Protein AF-A0AAW4F8R5-F1 (afdb_monomer_lite)

Secondary structure (DSSP, 8-state):
----SHHHHHHHHHHHHHHHTTEEEPPHHHHHHHHHHHHHHHHTT-SSPPPHHHHSEEEGGGTT------S-SS-HHHHHHHHHHHHHHHHH--HHHHHHHS-GGGSPPP-HHHHHHHHHHHHHHTGGG--SHHHHHHHHHHHHHHTTHHHHHHHHHHHHHTT---HHHHHS---HHHHHHHHHHHSHHHHHHHHHHHHHHHSTT----HHHHHHHHHHHHHHHH-SEEE--HHHHHHHT-GGG-HHHH---EEESSHHHHHHHHHHS--

pLDDT: mean 89.75, std 8.63, range [48.19, 97.75]

Foldseek 3Di:
DPDPDPVVVLVVLVVCVVPVVQKDFADLVVLLLLLLLQLLLVLLPPPPDDDSLVVGMDGNLQNVHDDADDPDPDDPVVRVVRRVVVVVCSNNDGPSRVVVVDPCVPDDDDQLQVVLVVLLVVLVVCLVVDDDLVSQLVCQLVVVVVVCVVSSVVSNVVCVVVVRHDVPSVPPPDDPVVVVVSSLLSSQLSLQLSLLRSLQSRVNVHGDGSVSNVLSNLCSRPLSHHQEAEDAPVVLVSSPDVVSCSVVSGNYDYDHDPVVVVVSVVVPPD

Radius of gyration: 21.22 Å; chains: 1; bounding box: 57×45×57 Å

Sequence (270 aa):
MKQNDIETRMATAKIIDHLSFGVTLIASHERVKQELCNATYSILGAKDSIPIDQLVWTKLSYIFGDYHPYDTSFDAAEELIIQKSFFDHMWDISLVEMMNHINYESWEQFDWQKTAEMLNLANKEHTNELRSYQHAYRIEFDGVLSLFNEQLIQIFKEAYKAGYNNDEINNKKKSKNEKLKQFAQLVRTLHIGASCHAAVRWDQKRQLNGNDLLDFHHAEAALGYCDLFLTEKPLKVQVSQEHLGLRELFSCSVESSASEGLKILNMCKI

Organism: Escherichia coli (NCBI:txid562)

Structure (mmCIF, N/CA/C/O backbone):
data_AF-A0AAW4F8R5-F1
#
_entry.id   AF-A0AAW4F8R5-F1
#
loop_
_atom_site.group_PDB
_atom_site.id
_atom_site.type_symbol
_atom_site.label_atom_id
_atom_site.label_alt_id
_atom_site.label_comp_id
_atom_site.label_asym_id
_atom_site.label_entity_id
_atom_site.label_seq_id
_atom_site.pdbx_PDB_ins_code
_atom_site.Cartn_x
_atom_site.Cartn_y
_atom_site.Cartn_z
_atom_site.occupancy
_atom_site.B_iso_or_equiv
_atom_site.auth_seq_id
_atom_site.auth_comp_id
_atom_site.auth_asym_id
_atom_site.auth_atom_id
_atom_site.pdbx_PDB_model_num
ATOM 1 N N . MET A 1 1 ? 11.262 -4.875 4.443 1.00 67.06 1 MET A N 1
ATOM 2 C CA . MET A 1 1 ? 11.748 -6.048 5.210 1.00 67.06 1 MET A CA 1
ATOM 3 C C . MET A 1 1 ? 12.465 -5.536 6.447 1.00 67.06 1 MET A C 1
ATOM 5 O O . MET A 1 1 ? 13.352 -4.718 6.278 1.00 67.06 1 MET A O 1
ATOM 9 N N . LYS A 1 2 ? 12.050 -5.932 7.658 1.00 73.31 2 LYS A N 1
ATOM 10 C CA . LYS A 1 2 ? 12.591 -5.410 8.935 1.00 73.31 2 LYS A CA 1
ATOM 11 C C . LYS A 1 2 ? 13.644 -6.339 9.569 1.00 73.31 2 LYS A C 1
ATOM 13 O O . LYS A 1 2 ? 14.184 -6.038 10.625 1.00 73.31 2 LYS A O 1
ATOM 18 N N . GLN A 1 3 ? 13.916 -7.494 8.959 1.00 79.56 3 GLN A N 1
ATOM 19 C CA . GLN A 1 3 ? 14.891 -8.457 9.472 1.00 79.56 3 GLN A CA 1
ATOM 20 C C . GLN A 1 3 ? 16.291 -7.836 9.525 1.00 79.56 3 GLN A C 1
ATOM 22 O O . GLN A 1 3 ? 16.749 -7.273 8.528 1.00 79.56 3 GLN A O 1
ATOM 27 N N . ASN A 1 4 ? 16.972 -7.970 10.665 1.00 75.88 4 ASN A N 1
ATOM 28 C CA . ASN A 1 4 ? 18.306 -7.406 10.883 1.00 75.88 4 ASN A CA 1
ATOM 29 C C . ASN A 1 4 ? 19.429 -8.330 10.396 1.00 75.88 4 ASN A C 1
ATOM 31 O O . 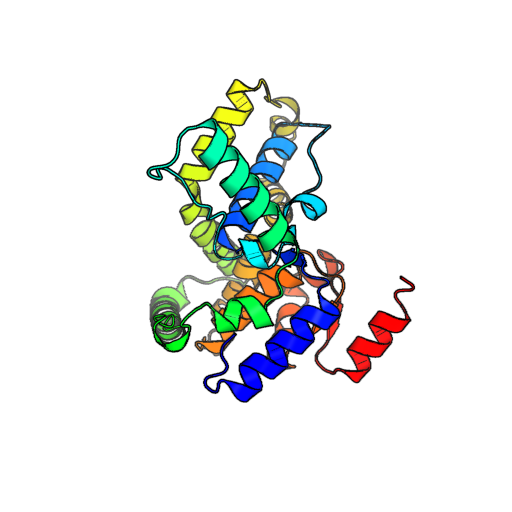ASN A 1 4 ? 20.482 -7.833 10.011 1.00 75.88 4 ASN A O 1
ATOM 35 N N . ASP A 1 5 ? 19.211 -9.646 10.380 1.00 86.06 5 ASP A N 1
ATOM 36 C CA . ASP A 1 5 ? 20.199 -10.614 9.912 1.00 86.06 5 ASP A CA 1
ATOM 37 C C . ASP A 1 5 ? 19.997 -10.971 8.432 1.00 86.06 5 ASP A C 1
ATOM 39 O O . ASP A 1 5 ? 18.877 -11.005 7.913 1.00 86.06 5 ASP A O 1
ATOM 43 N N . ILE A 1 6 ? 21.108 -11.230 7.742 1.00 85.56 6 ILE A N 1
ATOM 44 C CA . ILE A 1 6 ? 21.113 -11.528 6.309 1.00 85.56 6 ILE A CA 1
ATOM 45 C C . ILE A 1 6 ? 20.456 -12.877 5.996 1.00 85.56 6 ILE A C 1
ATOM 47 O O . ILE A 1 6 ? 19.787 -13.001 4.973 1.00 85.56 6 ILE A O 1
ATOM 51 N N . GLU A 1 7 ? 20.588 -13.880 6.869 1.00 89.75 7 GLU A N 1
ATOM 52 C CA . GLU A 1 7 ? 20.109 -15.240 6.604 1.00 89.75 7 GLU A CA 1
ATOM 53 C C . GLU A 1 7 ? 18.581 -15.292 6.512 1.00 89.75 7 GLU A C 1
ATOM 55 O O . GLU A 1 7 ? 18.030 -15.772 5.515 1.00 89.75 7 GLU A O 1
ATOM 60 N N . THR A 1 8 ? 17.875 -14.745 7.504 1.00 90.75 8 THR A N 1
ATOM 61 C CA . THR A 1 8 ? 16.407 -14.705 7.516 1.00 90.75 8 THR A CA 1
ATOM 62 C C . THR A 1 8 ? 15.858 -13.770 6.443 1.00 90.75 8 THR A C 1
ATOM 64 O O . THR A 1 8 ? 14.807 -14.050 5.850 1.00 90.75 8 THR A O 1
ATOM 67 N N . ARG A 1 9 ? 16.579 -12.685 6.130 1.00 88.56 9 ARG A N 1
ATOM 68 C CA . ARG A 1 9 ? 16.225 -11.776 5.037 1.00 88.56 9 ARG A CA 1
ATOM 69 C C . ARG A 1 9 ? 16.311 -12.496 3.691 1.00 88.56 9 ARG A C 1
ATOM 71 O O . ARG A 1 9 ? 15.333 -12.498 2.951 1.00 88.56 9 ARG A O 1
ATOM 78 N N . MET A 1 10 ? 17.408 -13.198 3.410 1.00 90.38 10 MET A N 1
ATOM 79 C CA . MET A 1 10 ? 17.565 -13.982 2.179 1.00 90.38 10 MET A CA 1
ATOM 80 C C . MET A 1 10 ? 16.561 -15.135 2.089 1.00 90.38 10 MET A C 1
ATOM 82 O O . MET A 1 10 ? 16.034 -15.409 1.012 1.00 90.38 10 MET A O 1
ATOM 86 N N . ALA A 1 11 ? 16.243 -15.799 3.204 1.00 93.06 11 ALA A N 1
ATOM 87 C CA . ALA A 1 11 ? 15.192 -16.815 3.232 1.00 93.06 11 ALA A CA 1
ATOM 88 C C . ALA A 1 11 ? 13.819 -16.226 2.865 1.00 93.06 11 ALA A C 1
ATOM 90 O O . ALA A 1 11 ? 13.077 -16.819 2.085 1.00 93.06 11 ALA A O 1
ATOM 91 N N . THR A 1 12 ? 13.506 -15.032 3.370 1.00 91.88 12 THR A N 1
ATOM 92 C CA . THR A 1 12 ? 12.259 -14.329 3.041 1.00 91.88 12 THR A CA 1
ATOM 93 C C . THR A 1 12 ? 12.236 -13.886 1.577 1.00 91.88 12 THR A C 1
ATOM 95 O O . THR A 1 12 ? 11.220 -14.063 0.912 1.00 91.88 12 THR A O 1
ATOM 98 N N . ALA A 1 13 ? 13.353 -13.380 1.045 1.00 92.00 13 ALA A N 1
ATOM 99 C CA . ALA A 1 13 ? 13.470 -13.004 -0.363 1.00 92.00 13 ALA A CA 1
ATOM 100 C C . ALA A 1 13 ? 13.200 -14.188 -1.302 1.00 92.00 13 ALA A C 1
ATOM 102 O O . ALA A 1 13 ? 12.422 -14.053 -2.238 1.00 92.00 13 ALA A O 1
ATOM 103 N N . LYS A 1 14 ? 13.729 -15.380 -0.987 1.00 94.31 14 LYS A N 1
ATOM 104 C CA . LYS A 1 14 ? 13.446 -16.614 -1.744 1.00 94.31 14 LYS A CA 1
ATOM 105 C C . LYS A 1 14 ? 11.961 -16.980 -1.752 1.00 94.31 14 LYS A C 1
ATOM 107 O O . LYS A 1 14 ? 11.452 -17.444 -2.768 1.00 94.31 14 LYS A O 1
ATOM 112 N N . ILE A 1 15 ? 11.270 -16.795 -0.626 1.00 93.44 15 ILE A N 1
ATOM 113 C CA . ILE A 1 15 ? 9.822 -17.031 -0.541 1.00 93.44 15 ILE A CA 1
ATOM 114 C C . ILE 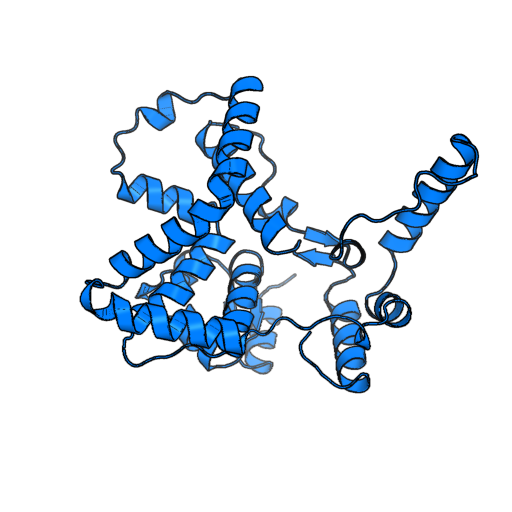A 1 15 ? 9.073 -16.016 -1.410 1.00 93.44 15 ILE A C 1
ATOM 116 O O . ILE A 1 15 ? 8.166 -16.404 -2.142 1.00 93.44 15 ILE A O 1
ATOM 120 N N . ILE A 1 16 ? 9.467 -14.739 -1.362 1.00 93.12 16 ILE A N 1
ATOM 121 C CA . ILE A 1 16 ? 8.882 -13.689 -2.204 1.00 93.12 16 ILE A CA 1
ATOM 122 C C . ILE A 1 16 ? 9.088 -14.027 -3.680 1.00 93.12 16 ILE A C 1
ATOM 124 O O . ILE A 1 16 ? 8.110 -14.047 -4.416 1.00 93.12 16 ILE A O 1
ATOM 128 N N . ASP A 1 17 ? 10.303 -14.358 -4.114 1.00 93.88 17 ASP A N 1
ATOM 129 C CA . ASP A 1 17 ? 10.577 -14.734 -5.507 1.00 93.88 17 ASP A CA 1
ATOM 130 C C . ASP A 1 17 ? 9.720 -15.927 -5.953 1.00 93.88 17 ASP A C 1
ATOM 132 O O . ASP A 1 17 ? 9.135 -15.907 -7.035 1.00 93.88 17 ASP A O 1
ATOM 136 N N . HIS A 1 18 ? 9.579 -16.939 -5.091 1.00 93.56 18 HIS A N 1
ATOM 137 C CA . HIS A 1 18 ? 8.785 -18.128 -5.391 1.00 93.56 18 HIS A CA 1
ATOM 138 C C . HIS A 1 18 ? 7.280 -17.846 -5.523 1.00 93.56 18 HIS A C 1
ATOM 140 O O . HIS A 1 18 ? 6.627 -18.439 -6.377 1.00 93.56 18 HIS A O 1
ATOM 146 N N . LEU A 1 19 ? 6.723 -16.977 -4.673 1.00 91.00 19 LEU A N 1
ATOM 147 C CA . LEU A 1 19 ? 5.276 -16.740 -4.603 1.00 91.00 19 LEU A CA 1
ATOM 148 C C . LEU A 1 19 ? 4.800 -15.555 -5.452 1.00 91.00 19 LEU A C 1
ATOM 150 O O . LEU A 1 19 ? 3.641 -15.524 -5.854 1.00 91.00 19 LEU A O 1
ATOM 154 N N . SER A 1 20 ? 5.664 -14.570 -5.698 1.00 92.50 20 SER A N 1
ATOM 155 C CA . SER A 1 20 ? 5.305 -13.324 -6.389 1.00 92.50 20 SER A CA 1
ATOM 156 C C . SER A 1 20 ? 5.402 -13.410 -7.909 1.00 92.50 20 SER A C 1
ATOM 158 O O . SER A 1 20 ? 4.879 -12.539 -8.602 1.00 92.50 20 SER A O 1
ATOM 160 N N . PHE A 1 21 ? 6.118 -14.411 -8.436 1.00 91.38 21 PHE A N 1
ATOM 161 C CA . PHE A 1 21 ? 6.468 -14.507 -9.858 1.00 91.38 21 PHE A CA 1
ATOM 162 C C . PHE A 1 21 ? 7.123 -13.217 -10.403 1.00 91.38 21 PHE A C 1
ATOM 164 O O . PHE A 1 21 ? 6.955 -12.844 -11.566 1.00 91.38 21 PHE A O 1
ATOM 171 N N . GLY A 1 22 ? 7.870 -12.510 -9.545 1.00 93.00 22 GLY A N 1
ATOM 172 C CA . GLY A 1 22 ? 8.583 -11.279 -9.887 1.00 93.00 22 GLY A CA 1
ATOM 173 C C . GLY A 1 22 ? 7.683 -10.051 -10.069 1.00 93.00 22 GLY A C 1
ATOM 174 O O . GLY A 1 22 ? 8.099 -9.105 -10.742 1.00 93.00 22 GLY A O 1
ATOM 175 N N . VAL A 1 23 ? 6.466 -10.062 -9.516 1.00 94.12 23 VAL A N 1
ATOM 176 C CA . VAL A 1 23 ? 5.501 -8.951 -9.562 1.00 94.12 23 VAL A CA 1
ATOM 177 C C . VAL A 1 23 ? 5.158 -8.489 -8.148 1.00 94.12 23 VAL A C 1
ATOM 179 O O . VAL A 1 23 ? 5.035 -9.283 -7.223 1.00 94.12 23 VAL A O 1
ATOM 182 N N . THR A 1 24 ? 4.993 -7.187 -7.960 1.00 94.75 24 THR A N 1
ATOM 183 C CA . THR A 1 24 ? 4.647 -6.591 -6.666 1.00 94.75 24 THR A CA 1
ATOM 184 C C . THR A 1 24 ? 3.857 -5.304 -6.859 1.00 94.75 24 THR A C 1
ATOM 186 O O . THR A 1 24 ? 3.772 -4.774 -7.965 1.00 94.75 24 THR A O 1
ATOM 189 N N . LEU A 1 25 ? 3.272 -4.789 -5.780 1.00 95.12 25 LEU A N 1
ATOM 190 C CA . LEU A 1 25 ? 2.632 -3.481 -5.795 1.00 95.12 25 LEU A CA 1
ATOM 191 C C . LEU A 1 25 ? 3.677 -2.363 -5.914 1.00 95.12 25 LEU A C 1
ATOM 193 O O . LEU A 1 25 ? 4.756 -2.443 -5.320 1.00 95.12 25 LEU A O 1
ATOM 197 N N . ILE A 1 26 ? 3.325 -1.293 -6.626 1.00 94.81 26 ILE A N 1
ATOM 198 C CA . ILE A 1 26 ? 4.089 -0.044 -6.644 1.00 94.81 26 ILE A CA 1
ATOM 199 C C . ILE A 1 26 ? 4.173 0.566 -5.238 1.00 94.81 26 ILE A C 1
ATOM 201 O O . ILE A 1 26 ? 3.308 0.348 -4.376 1.00 94.81 26 ILE A O 1
ATOM 205 N N . ALA A 1 27 ? 5.230 1.350 -5.011 1.00 91.81 27 ALA A N 1
ATOM 206 C CA . ALA A 1 27 ? 5.477 2.021 -3.741 1.00 91.81 27 ALA A CA 1
ATOM 207 C C . ALA A 1 27 ? 4.282 2.891 -3.312 1.00 91.81 27 ALA A C 1
ATOM 209 O O . ALA A 1 27 ? 3.590 3.468 -4.151 1.00 91.81 27 ALA A O 1
ATOM 210 N N . SER A 1 28 ? 4.058 3.012 -1.996 1.00 92.38 28 SER A N 1
ATOM 211 C CA . SER A 1 28 ? 2.850 3.641 -1.426 1.00 92.38 28 SER A CA 1
ATOM 212 C C . SER A 1 28 ? 2.545 5.024 -2.018 1.00 92.38 28 SER A C 1
ATOM 214 O O . SER A 1 28 ? 1.428 5.281 -2.458 1.00 92.38 28 SER A O 1
ATOM 216 N N . HIS A 1 29 ? 3.555 5.888 -2.131 1.00 92.38 29 HIS A N 1
ATOM 217 C CA . HIS A 1 29 ? 3.391 7.229 -2.692 1.00 92.38 29 HIS A CA 1
ATOM 218 C C . HIS A 1 29 ? 2.931 7.227 -4.161 1.00 92.38 29 HIS A C 1
ATOM 220 O O . HIS A 1 29 ? 2.022 7.975 -4.524 1.00 92.38 29 HIS A O 1
ATOM 226 N N . GLU A 1 30 ? 3.510 6.365 -5.002 1.00 93.56 30 GLU A N 1
ATOM 227 C CA . GLU A 1 30 ? 3.097 6.236 -6.405 1.00 93.56 3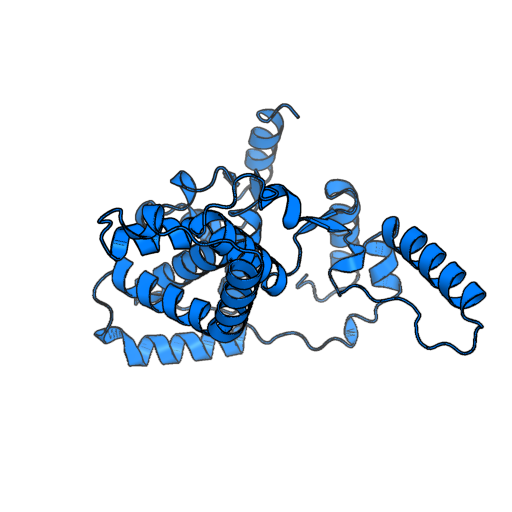0 GLU A CA 1
ATOM 228 C C . GLU A 1 30 ? 1.716 5.590 -6.525 1.00 93.56 30 GLU A C 1
ATOM 230 O O . GLU A 1 30 ? 0.906 6.014 -7.346 1.00 93.56 30 GLU A O 1
ATOM 235 N N . ARG A 1 31 ? 1.389 4.643 -5.638 1.00 95.69 31 ARG A N 1
ATOM 236 C CA . ARG A 1 31 ? 0.048 4.056 -5.552 1.00 95.69 31 ARG A CA 1
ATOM 237 C C . ARG A 1 31 ? -1.016 5.107 -5.271 1.00 95.69 31 ARG A C 1
ATOM 239 O O . ARG A 1 31 ? -1.997 5.178 -6.006 1.00 95.69 31 ARG A O 1
ATOM 246 N N . VAL A 1 32 ? -0.791 5.973 -4.282 1.00 96.94 32 VAL A N 1
ATOM 247 C CA . VAL A 1 32 ? -1.708 7.080 -3.974 1.00 96.94 32 VAL A CA 1
ATOM 248 C C . VAL A 1 32 ? -1.851 8.021 -5.169 1.00 96.94 32 VAL A C 1
ATOM 250 O O . VAL A 1 32 ? -2.967 8.401 -5.510 1.00 96.94 32 VAL A O 1
ATOM 253 N N . LYS A 1 33 ? -0.762 8.377 -5.859 1.00 95.56 33 LYS A N 1
ATOM 254 C CA . LYS A 1 33 ? -0.855 9.213 -7.068 1.00 95.56 33 LYS A CA 1
ATOM 255 C C . LYS A 1 33 ? -1.707 8.565 -8.158 1.00 95.56 33 LYS A C 1
ATOM 257 O O . LYS A 1 33 ? -2.546 9.250 -8.743 1.00 95.56 33 LYS A O 1
ATOM 262 N N . GLN A 1 34 ? -1.523 7.268 -8.410 1.00 95.56 34 GLN A N 1
ATOM 263 C CA . GLN A 1 34 ? -2.322 6.542 -9.399 1.00 95.56 34 GLN A CA 1
ATOM 264 C C . GLN A 1 34 ? -3.796 6.474 -8.997 1.00 95.56 34 GLN A C 1
ATOM 266 O O . GLN A 1 34 ? -4.674 6.721 -9.824 1.00 95.56 34 GLN A O 1
ATOM 271 N N . GLU A 1 35 ? -4.081 6.221 -7.720 1.00 97.19 35 GLU A N 1
ATOM 272 C CA . GLU A 1 35 ? -5.436 6.265 -7.172 1.00 97.19 35 GLU A CA 1
ATOM 273 C C . GLU A 1 35 ? -6.085 7.646 -7.357 1.00 97.19 35 GLU A C 1
ATOM 275 O O . GLU A 1 35 ? -7.210 7.734 -7.845 1.00 97.19 35 GLU A O 1
ATOM 280 N N . LEU A 1 36 ? -5.378 8.732 -7.020 1.00 96.56 36 LEU A N 1
ATOM 281 C CA . LEU A 1 36 ? -5.870 10.107 -7.167 1.00 96.56 36 LEU A CA 1
ATOM 282 C C . LEU A 1 36 ? -6.119 10.469 -8.634 1.00 96.56 36 LEU A C 1
ATOM 284 O O . LEU A 1 36 ? -7.127 11.111 -8.946 1.00 96.56 36 LEU A O 1
ATOM 288 N N . CYS A 1 37 ? -5.229 10.045 -9.532 1.00 95.12 37 CYS A N 1
ATOM 289 C CA . CYS A 1 37 ? -5.389 10.218 -10.970 1.00 95.12 37 CYS A CA 1
ATOM 290 C C . CYS A 1 37 ? -6.660 9.507 -11.446 1.00 95.12 37 CYS A C 1
ATOM 292 O O . CYS A 1 37 ? -7.588 10.152 -11.941 1.00 95.12 37 CYS A O 1
ATOM 294 N N . ASN A 1 38 ? -6.764 8.201 -11.189 1.00 94.56 38 ASN A N 1
ATOM 295 C CA . ASN A 1 38 ? -7.910 7.398 -11.595 1.00 94.56 38 ASN A CA 1
ATOM 296 C C . ASN A 1 38 ? -9.230 7.922 -10.996 1.00 94.56 38 ASN A C 1
ATOM 298 O O . ASN A 1 38 ? -10.233 8.041 -11.701 1.00 94.56 38 ASN A O 1
ATOM 302 N N . ALA A 1 39 ? -9.226 8.316 -9.718 1.00 93.19 39 ALA A N 1
ATOM 303 C CA . ALA A 1 39 ? -10.378 8.919 -9.054 1.00 93.19 39 ALA A CA 1
ATOM 304 C C . ALA A 1 39 ? -10.813 10.225 -9.731 1.00 93.19 39 ALA A C 1
ATOM 306 O O . ALA A 1 39 ? -12.003 10.432 -9.975 1.00 93.19 39 ALA A O 1
ATOM 307 N N . THR A 1 40 ? -9.859 11.096 -10.066 1.00 91.88 40 THR A N 1
ATOM 308 C CA . THR A 1 40 ? -10.134 12.390 -10.701 1.00 91.88 40 THR A CA 1
ATOM 309 C C . THR A 1 40 ? -10.734 12.210 -12.090 1.00 91.88 40 THR A C 1
ATOM 311 O O . THR A 1 40 ? -11.793 12.771 -12.371 1.00 91.88 40 THR A O 1
ATOM 314 N N . TYR A 1 41 ? -10.122 11.381 -12.939 1.00 91.38 41 TYR A N 1
ATOM 315 C CA . TYR A 1 41 ? -10.653 11.097 -14.275 1.00 91.38 41 TYR A CA 1
ATOM 316 C C . TYR A 1 41 ? -12.032 10.429 -14.215 1.00 91.38 41 TYR A C 1
ATOM 318 O O . TYR A 1 41 ? -12.927 10.811 -14.970 1.00 91.38 41 TYR A O 1
ATOM 326 N N . SER A 1 42 ? -12.248 9.507 -13.271 1.00 88.69 42 SER A N 1
ATOM 327 C CA . SER A 1 42 ? -13.559 8.888 -13.045 1.00 88.69 42 SER A CA 1
ATOM 328 C C . SER A 1 42 ? -14.626 9.923 -12.659 1.00 88.69 42 SER A C 1
ATOM 330 O O . SER A 1 42 ? -15.717 9.945 -13.234 1.00 88.69 42 SER A O 1
ATOM 332 N N . ILE A 1 43 ? -14.305 10.847 -11.745 1.00 86.69 43 ILE A N 1
ATOM 333 C CA . ILE A 1 43 ? -15.207 11.935 -11.326 1.00 86.69 43 ILE A CA 1
ATOM 334 C C . ILE A 1 43 ? -15.499 12.905 -12.475 1.00 86.69 43 ILE A C 1
ATOM 336 O O . ILE A 1 43 ? -16.617 13.409 -12.583 1.00 86.69 43 ILE A O 1
ATOM 340 N N . LEU A 1 44 ? -14.521 13.148 -13.346 1.00 87.75 44 LEU A N 1
ATOM 341 C CA . LEU A 1 44 ? -14.671 13.986 -14.535 1.00 87.75 44 LEU A CA 1
ATOM 342 C C . LEU A 1 44 ? -15.286 13.236 -15.729 1.00 87.75 44 LEU A C 1
ATOM 344 O O . LEU A 1 44 ? -15.389 13.795 -16.818 1.00 87.75 44 LEU A O 1
ATOM 348 N N . GLY A 1 45 ? -15.764 12.004 -15.528 1.00 85.50 45 GLY A N 1
ATOM 349 C CA . GLY A 1 45 ? -16.565 11.271 -16.505 1.00 85.50 45 GLY A CA 1
ATOM 350 C C . GLY A 1 45 ? -15.779 10.549 -17.594 1.00 85.50 45 GLY A C 1
ATOM 351 O O . GLY A 1 45 ? -16.374 10.219 -18.622 1.00 85.50 45 GLY A O 1
ATOM 352 N N . ALA A 1 46 ? -14.484 10.292 -17.398 1.00 87.12 46 ALA A N 1
ATOM 353 C CA . ALA A 1 46 ? -13.734 9.412 -18.286 1.00 87.12 46 ALA A CA 1
ATOM 354 C C . ALA A 1 46 ? -14.362 8.007 -18.280 1.00 87.12 46 ALA A C 1
ATOM 356 O O . ALA A 1 46 ? -14.577 7.422 -17.218 1.00 87.12 46 ALA A O 1
ATOM 357 N N . LYS A 1 47 ? -14.700 7.485 -19.466 1.00 80.00 47 LYS A N 1
ATOM 358 C CA . LYS A 1 47 ? -15.381 6.184 -19.620 1.00 80.00 47 LYS A CA 1
ATOM 359 C C . LYS A 1 47 ? -14.421 5.024 -19.885 1.00 80.00 47 LYS A C 1
ATOM 361 O O . LYS A 1 47 ? -14.730 3.905 -19.497 1.00 80.00 47 LYS A O 1
ATOM 366 N N . ASP A 1 48 ? -13.263 5.316 -20.474 1.00 81.69 48 ASP A N 1
ATOM 367 C CA . ASP A 1 48 ? -12.281 4.321 -20.925 1.00 81.69 48 ASP A CA 1
ATOM 368 C C . ASP A 1 48 ? -10.997 4.341 -20.073 1.00 81.69 48 ASP A C 1
ATOM 370 O O . ASP A 1 48 ? -9.904 4.051 -20.556 1.00 81.69 48 ASP A O 1
ATOM 374 N N . SER A 1 49 ? -11.100 4.729 -18.797 1.00 83.69 49 SER A N 1
ATOM 375 C CA . SER A 1 49 ? -9.964 4.688 -17.870 1.00 83.69 49 SER A CA 1
ATOM 376 C C . SER A 1 49 ? -9.570 3.243 -17.565 1.00 83.69 49 SER A C 1
ATOM 378 O O . SER A 1 49 ? -10.427 2.426 -17.220 1.00 83.69 49 SER A O 1
ATOM 380 N N . ILE A 1 50 ? -8.270 2.948 -17.625 1.00 90.12 50 ILE A N 1
ATOM 381 C CA . ILE A 1 50 ? -7.729 1.656 -17.193 1.00 90.12 50 ILE A CA 1
ATOM 382 C C . ILE A 1 50 ? -8.064 1.460 -15.702 1.00 90.12 50 ILE A C 1
ATOM 384 O O . ILE A 1 50 ? -7.813 2.371 -14.910 1.00 90.12 50 ILE A O 1
ATOM 388 N N . PRO A 1 51 ? -8.627 0.308 -15.291 1.00 91.31 51 PRO A N 1
ATOM 389 C CA . PRO A 1 51 ? -8.941 0.054 -13.891 1.00 91.31 51 PRO A CA 1
ATOM 390 C C . PRO A 1 51 ? -7.705 0.170 -12.997 1.00 91.31 51 PRO A C 1
ATOM 392 O O . PRO A 1 51 ? -6.645 -0.361 -13.326 1.00 91.31 51 PRO A O 1
ATOM 395 N N . ILE A 1 52 ? -7.860 0.792 -11.824 1.00 94.12 52 ILE A N 1
ATOM 396 C CA . ILE A 1 52 ? -6.757 0.960 -10.866 1.00 94.12 52 ILE A CA 1
ATOM 397 C C . ILE A 1 52 ? -6.114 -0.378 -10.473 1.00 94.12 52 ILE A C 1
ATOM 399 O O . ILE A 1 52 ? -4.903 -0.442 -10.308 1.00 94.12 52 ILE A O 1
ATOM 403 N N . ASP A 1 53 ? -6.898 -1.457 -10.420 1.00 93.56 53 ASP A N 1
ATOM 404 C CA . ASP A 1 53 ? -6.428 -2.818 -10.131 1.00 93.56 53 ASP A CA 1
ATOM 405 C C . ASP A 1 53 ? -5.376 -3.335 -11.130 1.00 93.56 53 ASP A C 1
ATOM 407 O O . ASP A 1 53 ? -4.643 -4.264 -10.811 1.00 93.56 53 ASP A O 1
ATOM 411 N N . GLN A 1 54 ? -5.266 -2.730 -12.318 1.00 94.00 54 GLN A N 1
ATOM 412 C CA . GLN A 1 54 ? -4.258 -3.064 -13.332 1.00 94.00 54 GLN A CA 1
ATOM 413 C C . GLN A 1 54 ? -3.043 -2.121 -13.310 1.00 94.00 54 GLN A C 1
ATOM 415 O O . GLN A 1 54 ? -2.015 -2.446 -13.893 1.00 94.00 54 GLN A O 1
ATOM 420 N N . LEU A 1 55 ? -3.147 -0.961 -12.654 1.00 94.38 55 LEU A N 1
ATOM 421 C CA . LEU A 1 55 ? -2.138 0.109 -12.693 1.00 94.38 55 LEU A CA 1
ATOM 422 C C . LEU A 1 55 ? -1.208 0.130 -11.476 1.00 94.38 55 LEU A C 1
ATOM 424 O O . LEU A 1 55 ? -0.266 0.917 -11.431 1.00 94.38 55 LEU A O 1
ATOM 428 N N . VAL A 1 56 ? -1.485 -0.696 -10.469 1.00 95.06 56 VAL A N 1
ATOM 429 C CA . VAL A 1 56 ? -0.728 -0.715 -9.209 1.00 95.06 56 VAL A CA 1
ATOM 430 C C . VAL A 1 56 ? 0.341 -1.797 -9.150 1.00 95.06 56 VAL A C 1
ATOM 432 O O . VAL A 1 56 ? 1.035 -1.893 -8.144 1.00 95.06 56 VAL A O 1
ATOM 435 N N . TRP A 1 57 ? 0.483 -2.606 -10.196 1.00 95.12 57 TRP A N 1
ATOM 436 C CA . TRP A 1 57 ? 1.452 -3.695 -10.250 1.00 95.12 57 TRP A CA 1
ATOM 437 C C . TRP A 1 57 ? 2.683 -3.283 -11.048 1.00 95.12 57 TRP A C 1
ATOM 439 O O . TRP A 1 57 ? 2.582 -2.629 -12.082 1.00 95.12 57 TRP A O 1
ATOM 449 N N . THR A 1 58 ? 3.851 -3.694 -10.572 1.00 94.25 58 THR A N 1
ATOM 450 C CA . THR A 1 58 ? 5.135 -3.493 -11.240 1.00 94.25 58 THR A CA 1
ATOM 451 C C . THR A 1 58 ? 6.018 -4.724 -11.079 1.00 94.25 58 THR A C 1
ATOM 453 O O . THR A 1 58 ? 5.731 -5.621 -10.279 1.00 94.25 58 THR A O 1
ATOM 456 N N . LYS A 1 59 ? 7.110 -4.776 -11.839 1.00 93.56 59 LYS A N 1
ATOM 457 C CA . LYS A 1 59 ? 8.152 -5.775 -11.624 1.00 93.56 59 LYS A CA 1
ATOM 458 C C . LYS A 1 59 ? 8.903 -5.454 -10.346 1.00 93.56 59 LYS A C 1
ATOM 460 O O . LYS A 1 59 ? 9.161 -4.295 -10.028 1.00 93.56 59 LYS A O 1
ATOM 465 N N . LEU A 1 60 ? 9.259 -6.506 -9.619 1.00 90.44 60 LEU A N 1
ATOM 466 C CA . LEU A 1 60 ? 9.932 -6.383 -8.331 1.00 90.44 60 LEU A CA 1
ATOM 467 C C . LEU A 1 60 ? 11.212 -5.539 -8.420 1.00 90.44 60 LEU A C 1
ATOM 469 O O . LEU A 1 60 ? 11.517 -4.780 -7.505 1.00 90.44 60 LEU A O 1
ATOM 473 N N . SER A 1 61 ? 11.908 -5.605 -9.547 1.00 89.50 61 SER A N 1
ATOM 474 C CA . SER A 1 61 ? 13.109 -4.827 -9.831 1.00 89.50 61 SER A CA 1
ATOM 475 C C . SER A 1 61 ? 12.928 -3.314 -9.840 1.00 89.50 61 SER A C 1
ATOM 477 O O . SER A 1 61 ? 13.868 -2.591 -9.510 1.00 89.50 61 SER A O 1
ATOM 479 N N . TYR A 1 62 ? 11.718 -2.832 -10.116 1.00 89.81 62 TYR A N 1
ATOM 480 C CA . TYR A 1 62 ? 11.408 -1.407 -10.203 1.00 89.81 62 TYR A CA 1
ATOM 481 C C . TYR A 1 62 ? 10.810 -0.829 -8.917 1.00 89.81 62 TYR A C 1
ATOM 483 O O . TYR A 1 62 ? 10.449 0.345 -8.881 1.00 89.81 62 TYR A O 1
ATOM 491 N N . ILE A 1 63 ? 10.740 -1.591 -7.813 1.00 83.94 63 ILE A N 1
ATOM 492 C CA . ILE A 1 63 ? 10.244 -1.041 -6.531 1.00 83.94 63 ILE A CA 1
ATOM 493 C C . ILE A 1 63 ? 11.103 0.102 -5.996 1.00 83.94 63 ILE A C 1
ATOM 495 O O . ILE A 1 63 ? 10.609 0.943 -5.248 1.00 83.94 63 ILE A O 1
ATOM 499 N N . PHE A 1 64 ? 12.385 0.118 -6.360 1.00 74.38 64 PHE A N 1
ATOM 500 C CA . PHE A 1 64 ? 13.311 1.175 -5.976 1.00 74.38 64 PHE A CA 1
ATOM 501 C C . PHE A 1 64 ? 13.323 2.333 -6.975 1.00 74.38 64 PHE A C 1
ATOM 503 O O . PHE A 1 64 ? 13.951 3.344 -6.690 1.00 74.38 64 PHE A O 1
ATOM 510 N N . GLY A 1 65 ? 12.597 2.223 -8.089 1.00 79.56 65 GLY A N 1
ATOM 511 C CA . GLY A 1 65 ? 12.541 3.207 -9.164 1.00 79.56 65 GLY A CA 1
ATOM 512 C C . GLY A 1 65 ? 13.039 2.656 -10.500 1.00 79.56 65 GLY A C 1
ATOM 513 O O . GLY A 1 65 ? 13.690 1.613 -10.569 1.00 79.56 65 GLY A O 1
ATOM 514 N N . ASP A 1 66 ? 12.747 3.400 -11.565 1.00 81.75 66 ASP A N 1
ATOM 515 C CA . ASP A 1 66 ? 13.078 3.046 -12.948 1.00 81.75 66 ASP A CA 1
ATOM 516 C C . ASP A 1 66 ? 14.476 3.556 -13.331 1.00 81.75 66 ASP A C 1
ATOM 518 O O . ASP A 1 66 ? 14.646 4.441 -14.174 1.00 81.75 66 ASP A O 1
ATOM 522 N N . TYR A 1 67 ? 15.506 3.027 -12.672 1.00 82.88 67 TYR A N 1
ATOM 523 C CA . TYR A 1 67 ? 16.890 3.379 -12.986 1.00 82.88 67 TYR A CA 1
ATOM 524 C C . TYR A 1 67 ? 17.398 2.588 -14.185 1.00 82.88 67 TYR A C 1
ATOM 526 O O . TYR A 1 67 ? 17.162 1.391 -14.286 1.00 82.88 67 TYR A O 1
ATOM 534 N N . HIS A 1 68 ? 18.131 3.250 -15.072 1.00 89.75 68 HIS A N 1
ATOM 535 C CA . HIS A 1 68 ? 18.834 2.638 -16.196 1.00 89.75 68 HIS A CA 1
ATOM 536 C C . HIS A 1 68 ? 20.060 3.493 -16.549 1.00 89.75 68 HIS A C 1
ATOM 538 O O . HIS A 1 68 ? 20.106 4.660 -16.158 1.00 89.75 68 HIS A O 1
ATOM 544 N N . PRO A 1 69 ? 21.065 2.957 -17.261 1.00 91.12 69 PRO A N 1
ATOM 545 C CA . PRO A 1 69 ? 22.190 3.760 -17.733 1.00 91.12 69 PRO A CA 1
ATOM 546 C C . PRO A 1 69 ? 21.717 4.856 -18.697 1.00 91.12 69 PRO A C 1
ATOM 548 O O . PRO A 1 69 ? 21.059 4.562 -19.691 1.00 91.12 69 PRO A O 1
ATOM 551 N N . TYR A 1 70 ? 22.053 6.111 -18.423 1.00 93.56 70 TYR A N 1
ATOM 552 C CA . TYR A 1 70 ? 21.781 7.255 -19.296 1.00 93.56 70 TYR A CA 1
ATOM 553 C C . TYR A 1 70 ? 22.929 8.261 -19.187 1.00 93.56 70 TYR A C 1
ATOM 555 O O . TYR A 1 70 ? 23.656 8.236 -18.191 1.00 93.56 70 TYR A O 1
ATOM 563 N N . ASP A 1 71 ? 23.072 9.138 -20.186 1.00 93.25 71 ASP A N 1
ATOM 564 C CA . ASP A 1 71 ? 24.130 10.167 -20.223 1.00 93.25 71 ASP A CA 1
ATOM 565 C C . ASP A 1 71 ? 25.534 9.555 -20.063 1.00 93.25 71 ASP A C 1
ATOM 567 O O . ASP A 1 71 ? 26.376 9.981 -19.269 1.00 93.25 71 ASP A O 1
ATOM 571 N N . THR A 1 72 ? 25.755 8.461 -20.788 1.00 93.12 72 THR A N 1
ATOM 572 C CA . THR A 1 72 ? 27.009 7.716 -20.797 1.00 93.12 72 THR A CA 1
ATOM 573 C C . THR A 1 72 ? 27.969 8.269 -21.852 1.00 93.12 72 THR A C 1
ATOM 575 O O . THR A 1 72 ? 27.642 9.144 -22.649 1.00 93.12 72 THR A O 1
ATOM 578 N N . SER A 1 73 ? 29.194 7.743 -21.888 1.00 95.94 73 SER A N 1
ATOM 579 C CA . SER A 1 73 ? 30.170 8.093 -22.925 1.00 95.94 73 SER A CA 1
ATOM 580 C C . SER A 1 73 ? 29.929 7.403 -24.276 1.00 95.94 73 SER A C 1
ATOM 582 O O . SER A 1 73 ? 30.721 7.616 -25.195 1.00 95.94 73 SER A O 1
ATOM 584 N N . PHE A 1 74 ? 28.925 6.526 -24.381 1.00 95.88 74 PHE A N 1
ATOM 585 C CA . PHE A 1 74 ? 28.594 5.807 -25.613 1.00 95.88 74 PHE A CA 1
ATOM 586 C C . PHE A 1 74 ? 27.868 6.715 -26.609 1.00 95.88 74 PHE A C 1
ATOM 588 O O . PHE A 1 74 ? 27.308 7.747 -26.236 1.00 95.88 74 PHE A O 1
ATOM 595 N N . ASP A 1 75 ? 27.867 6.342 -27.891 1.00 96.88 75 ASP A N 1
ATOM 596 C CA . ASP A 1 75 ? 27.009 7.040 -28.846 1.00 96.88 75 ASP A CA 1
ATOM 597 C C . ASP A 1 75 ? 25.519 6.728 -28.597 1.00 96.88 75 ASP A C 1
ATOM 599 O O . ASP A 1 75 ? 25.161 5.785 -27.890 1.00 96.88 75 ASP A O 1
ATOM 603 N N . ALA A 1 76 ? 24.622 7.528 -29.181 1.00 95.81 76 ALA A N 1
ATOM 604 C CA . ALA A 1 76 ? 23.186 7.402 -28.924 1.00 95.81 76 ALA A CA 1
ATOM 605 C C . ALA A 1 76 ? 22.592 6.044 -29.352 1.00 95.81 76 ALA A C 1
ATOM 607 O O . ALA A 1 76 ? 21.585 5.610 -28.790 1.00 95.81 76 ALA A O 1
ATOM 608 N N . ALA A 1 77 ? 23.170 5.380 -30.357 1.00 97.00 77 ALA A N 1
ATOM 609 C CA . ALA A 1 77 ? 22.686 4.080 -30.808 1.00 97.00 77 ALA A CA 1
ATOM 610 C C . ALA A 1 77 ? 23.145 2.971 -29.853 1.00 97.00 77 ALA A C 1
ATOM 612 O O . ALA A 1 77 ? 22.347 2.106 -29.489 1.00 97.00 77 ALA A O 1
ATOM 613 N N . GLU A 1 78 ? 24.403 3.023 -29.420 1.00 96.75 78 GLU A N 1
ATOM 614 C CA . GLU A 1 78 ? 24.976 2.113 -28.431 1.00 96.75 78 GLU A CA 1
ATOM 615 C C . GLU A 1 78 ? 24.303 2.263 -27.062 1.00 96.75 78 GLU A C 1
ATOM 617 O O . GLU A 1 78 ? 23.889 1.262 -26.473 1.00 96.75 78 GLU A O 1
ATOM 622 N N . GLU A 1 79 ? 24.108 3.495 -26.581 1.00 96.81 79 GLU A N 1
ATOM 623 C CA . GLU A 1 79 ? 23.425 3.760 -25.312 1.00 96.81 79 GLU A CA 1
ATOM 624 C C . GLU A 1 79 ? 22.004 3.180 -25.318 1.00 96.81 79 GLU A C 1
ATOM 626 O O . GLU A 1 79 ? 21.613 2.489 -24.378 1.00 96.81 79 GLU A O 1
ATOM 631 N N . LEU A 1 80 ? 21.253 3.357 -26.411 1.00 96.56 80 LEU A N 1
ATOM 632 C CA . LEU A 1 80 ? 19.911 2.789 -26.540 1.00 96.56 80 LEU A CA 1
ATOM 633 C C . LEU A 1 80 ? 19.915 1.249 -26.504 1.00 96.56 80 LEU A C 1
ATOM 635 O O . LEU A 1 80 ? 18.988 0.642 -25.961 1.00 96.56 80 LEU A O 1
ATOM 639 N N . ILE A 1 81 ? 20.927 0.595 -27.085 1.00 97.25 81 ILE A N 1
ATOM 640 C CA . ILE A 1 81 ? 21.073 -0.870 -27.029 1.00 97.25 81 ILE A CA 1
ATOM 641 C C . ILE A 1 81 ? 21.347 -1.323 -25.593 1.00 97.25 81 ILE A C 1
ATOM 643 O O . ILE A 1 81 ? 20.738 -2.292 -25.129 1.00 97.25 81 ILE A O 1
ATOM 647 N N . ILE A 1 82 ? 22.224 -0.611 -24.883 1.00 96.06 82 ILE A N 1
ATOM 648 C CA . ILE A 1 82 ? 22.547 -0.886 -23.479 1.00 96.06 82 ILE A CA 1
ATOM 649 C C . ILE A 1 82 ? 21.303 -0.718 -22.611 1.00 96.06 82 ILE A C 1
ATOM 651 O O . ILE A 1 82 ? 20.991 -1.610 -21.828 1.00 96.06 82 ILE A O 1
ATOM 655 N N . GLN A 1 83 ? 20.557 0.373 -22.787 1.00 95.62 83 GLN A N 1
ATOM 656 C CA . GLN A 1 83 ? 19.316 0.628 -22.058 1.00 95.62 83 GLN A CA 1
ATOM 657 C C . GLN A 1 83 ? 18.308 -0.499 -22.261 1.00 95.62 83 GLN A C 1
ATOM 659 O O . GLN A 1 83 ? 17.819 -1.054 -21.283 1.00 95.62 83 GLN A O 1
ATOM 664 N N . LYS A 1 84 ? 18.038 -0.892 -23.511 1.00 95.44 84 LYS A N 1
ATOM 665 C CA . LYS A 1 84 ? 17.119 -2.003 -23.808 1.00 95.44 84 LYS A CA 1
ATOM 666 C C . LYS A 1 84 ? 17.565 -3.305 -23.150 1.00 95.44 84 LYS A C 1
ATOM 668 O O . LYS A 1 84 ? 16.774 -3.934 -22.461 1.00 95.44 84 LYS A O 1
ATOM 673 N N . SER A 1 85 ? 18.843 -3.651 -23.293 1.00 95.62 85 SER A N 1
ATOM 674 C CA . SER A 1 85 ? 19.405 -4.868 -22.692 1.00 95.62 85 SER A CA 1
ATOM 675 C C . SER A 1 85 ? 19.334 -4.835 -21.161 1.00 95.62 85 SER A C 1
ATOM 677 O O . SER A 1 85 ? 19.111 -5.860 -20.523 1.00 95.62 85 SER A O 1
ATOM 679 N N . PHE A 1 86 ? 19.501 -3.653 -20.562 1.00 94.00 86 PHE A N 1
ATOM 680 C CA . PHE A 1 86 ? 19.354 -3.445 -19.127 1.00 94.00 86 PHE A CA 1
ATOM 681 C C . PHE A 1 86 ? 17.901 -3.628 -18.678 1.00 94.00 86 PHE A C 1
ATOM 683 O O . PHE A 1 86 ? 17.662 -4.314 -17.689 1.00 94.00 86 PHE A O 1
ATOM 690 N N . PHE A 1 87 ? 16.930 -3.068 -19.409 1.00 93.31 87 PHE A N 1
ATOM 691 C CA . PHE A 1 87 ? 15.507 -3.291 -19.138 1.00 93.31 87 PHE A CA 1
ATOM 692 C C . PHE A 1 87 ? 15.140 -4.774 -19.246 1.00 93.31 87 PHE A C 1
ATOM 694 O O . PHE A 1 87 ? 14.500 -5.285 -18.333 1.00 93.31 87 PHE A O 1
ATOM 701 N N . ASP A 1 88 ? 15.603 -5.472 -20.286 1.00 94.00 88 ASP A N 1
ATOM 702 C CA . ASP A 1 88 ? 15.370 -6.913 -20.450 1.00 94.00 88 ASP A CA 1
ATOM 703 C C . ASP A 1 88 ? 15.951 -7.711 -19.268 1.00 94.00 88 ASP A C 1
ATOM 705 O O . ASP A 1 88 ? 15.277 -8.565 -18.700 1.00 94.00 88 ASP A O 1
ATOM 709 N N . HIS A 1 89 ? 17.173 -7.390 -18.827 1.00 93.06 89 HIS A N 1
ATOM 710 C CA . HIS A 1 89 ? 17.784 -8.038 -17.663 1.00 93.06 89 HIS A CA 1
ATOM 711 C C . HIS A 1 89 ? 17.021 -7.749 -16.361 1.00 93.06 89 HIS A C 1
ATOM 713 O O . HIS A 1 89 ? 16.709 -8.668 -15.603 1.00 93.06 89 HIS A O 1
ATOM 719 N N . MET A 1 90 ? 16.687 -6.481 -16.107 1.00 92.06 90 MET A N 1
ATOM 720 C CA . MET A 1 90 ? 15.945 -6.079 -14.912 1.00 92.06 90 MET A CA 1
ATOM 721 C C . MET A 1 90 ? 14.518 -6.621 -14.908 1.00 92.06 90 MET A C 1
ATOM 723 O O . MET A 1 90 ? 13.927 -6.765 -13.842 1.00 92.06 90 MET A O 1
ATOM 727 N N . TRP A 1 91 ? 13.944 -6.950 -16.061 1.00 92.25 91 TRP A N 1
ATOM 728 C CA . TRP A 1 91 ? 12.634 -7.582 -16.118 1.00 92.25 91 TRP A CA 1
ATOM 729 C C . TRP A 1 91 ? 12.637 -8.979 -15.478 1.00 92.25 91 TRP A C 1
ATOM 731 O O . TRP A 1 91 ? 11.668 -9.358 -14.818 1.00 92.25 91 TRP A O 1
ATOM 741 N N . ASP A 1 92 ? 13.734 -9.722 -15.608 1.00 91.31 92 ASP A N 1
ATOM 742 C CA . ASP A 1 92 ? 13.821 -11.115 -15.155 1.00 91.31 92 ASP A CA 1
ATOM 743 C C . ASP A 1 92 ? 14.622 -11.307 -13.857 1.00 91.31 92 ASP A C 1
ATOM 745 O O . ASP A 1 92 ? 14.622 -12.401 -13.289 1.00 91.31 92 ASP A O 1
ATOM 749 N N . ILE A 1 93 ? 15.278 -10.257 -13.354 1.00 92.81 93 ILE A N 1
ATOM 750 C CA . ILE A 1 93 ? 16.082 -10.332 -12.130 1.00 92.81 93 ILE A CA 1
ATOM 751 C C . ILE A 1 93 ? 15.223 -10.671 -10.897 1.00 92.81 93 ILE A C 1
ATOM 753 O O . ILE A 1 93 ? 14.126 -10.143 -10.691 1.00 92.81 93 ILE A O 1
ATOM 757 N N . SER A 1 94 ? 15.746 -11.554 -10.047 1.00 92.69 94 SER A N 1
ATOM 758 C CA . SER A 1 94 ? 15.107 -11.947 -8.782 1.00 92.69 94 SER A CA 1
ATOM 759 C C . SER A 1 94 ? 15.415 -10.965 -7.645 1.00 92.69 94 SER A C 1
ATOM 761 O O . SER A 1 94 ? 16.454 -10.299 -7.656 1.00 92.69 94 SER A O 1
ATOM 763 N N . LEU A 1 95 ? 14.569 -10.912 -6.608 1.00 90.56 95 LEU A N 1
ATOM 764 C CA . LEU A 1 95 ? 14.855 -10.134 -5.395 1.00 90.56 95 LEU A CA 1
ATOM 765 C C . LEU A 1 95 ? 16.143 -10.620 -4.728 1.00 90.56 95 LEU A C 1
ATOM 767 O O . LEU A 1 95 ? 16.941 -9.812 -4.259 1.00 90.56 95 LEU A O 1
ATOM 771 N N . VAL A 1 96 ? 16.350 -11.939 -4.688 1.00 92.00 96 VAL A N 1
ATOM 772 C CA . VAL A 1 96 ? 17.573 -12.557 -4.161 1.00 92.00 96 VAL A CA 1
ATOM 773 C C . VAL A 1 96 ? 18.817 -12.026 -4.869 1.00 92.00 96 VAL A C 1
ATOM 775 O O . VAL A 1 96 ? 19.796 -11.685 -4.208 1.00 92.00 96 VAL A O 1
ATOM 778 N N . GLU A 1 97 ? 18.789 -11.942 -6.196 1.00 91.94 97 GLU A N 1
ATOM 779 C CA . GLU A 1 97 ? 19.908 -11.423 -6.981 1.00 91.94 97 GLU A CA 1
ATOM 780 C C . GLU A 1 97 ? 20.110 -9.925 -6.742 1.00 91.94 97 GLU A C 1
ATOM 782 O O . GLU A 1 97 ? 21.220 -9.504 -6.420 1.00 91.94 97 GLU A O 1
ATOM 787 N N . MET A 1 98 ? 19.037 -9.131 -6.754 1.00 88.69 98 MET A N 1
ATOM 788 C CA . MET A 1 98 ? 19.111 -7.704 -6.421 1.00 88.69 98 MET A CA 1
ATOM 789 C C . MET A 1 98 ? 19.713 -7.451 -5.041 1.00 88.69 98 MET A C 1
ATOM 791 O O . MET A 1 98 ? 20.551 -6.567 -4.877 1.00 88.69 98 MET A O 1
ATOM 795 N N . MET A 1 99 ? 19.314 -8.231 -4.037 1.00 86.19 99 MET A N 1
ATOM 796 C CA . MET A 1 99 ? 19.839 -8.101 -2.681 1.00 86.19 99 MET A CA 1
ATOM 797 C C . MET A 1 99 ? 21.334 -8.416 -2.583 1.00 86.19 99 MET A C 1
ATOM 799 O O . MET A 1 99 ? 21.988 -7.891 -1.687 1.00 86.19 99 MET A O 1
ATOM 803 N N . ASN A 1 100 ? 21.889 -9.219 -3.495 1.00 87.06 100 ASN A N 1
ATOM 804 C CA . ASN A 1 100 ? 23.335 -9.444 -3.565 1.00 87.06 100 ASN A CA 1
ATOM 805 C C . ASN A 1 100 ? 24.083 -8.246 -4.175 1.00 87.06 100 ASN A C 1
ATOM 807 O O . ASN A 1 100 ? 25.273 -8.074 -3.916 1.00 87.06 100 ASN A O 1
ATOM 811 N N . HIS A 1 101 ? 23.406 -7.423 -4.980 1.00 84.50 101 HIS A N 1
ATOM 812 C CA . HIS A 1 101 ? 23.978 -6.218 -5.589 1.00 84.50 101 HIS A CA 1
ATOM 813 C C . HIS A 1 101 ? 23.806 -4.967 -4.721 1.00 84.50 101 HIS A C 1
ATOM 815 O O . HIS A 1 101 ? 24.623 -4.048 -4.782 1.00 84.50 101 HIS A O 1
ATOM 821 N N . ILE A 1 102 ? 22.751 -4.923 -3.909 1.00 79.44 102 ILE A N 1
ATOM 822 C CA . ILE A 1 102 ? 22.417 -3.776 -3.068 1.00 79.44 102 ILE A CA 1
ATOM 823 C C . ILE A 1 102 ? 23.078 -3.930 -1.696 1.00 79.44 102 ILE A C 1
ATOM 825 O O . ILE A 1 102 ? 22.787 -4.862 -0.949 1.00 79.44 102 ILE A O 1
ATOM 829 N N . ASN A 1 103 ? 23.902 -2.954 -1.305 1.00 76.69 103 ASN A N 1
ATOM 830 C CA . ASN A 1 103 ? 24.425 -2.876 0.058 1.00 76.69 103 ASN A CA 1
ATOM 831 C C . ASN A 1 103 ? 23.343 -2.386 1.036 1.00 76.69 103 ASN A C 1
ATOM 833 O O . ASN A 1 103 ? 23.311 -1.222 1.424 1.00 76.69 103 ASN A O 1
ATOM 837 N N . TYR A 1 104 ? 22.434 -3.275 1.431 1.00 71.12 104 TYR A N 1
ATOM 838 C CA . TYR A 1 104 ? 21.338 -2.925 2.338 1.00 71.12 104 TYR A CA 1
ATOM 839 C C . TYR A 1 104 ? 21.830 -2.443 3.713 1.00 71.12 104 TYR A C 1
ATOM 841 O O . TYR A 1 104 ? 21.169 -1.632 4.354 1.00 71.12 104 TYR A O 1
ATOM 849 N N . GLU A 1 105 ? 22.989 -2.917 4.181 1.00 72.81 105 GLU A N 1
ATOM 850 C CA . GLU A 1 105 ? 23.545 -2.509 5.480 1.00 72.81 105 GLU A CA 1
ATOM 851 C C . GLU A 1 105 ? 23.891 -1.018 5.532 1.00 72.81 105 GLU A C 1
ATOM 853 O O . GLU A 1 105 ? 23.899 -0.430 6.611 1.00 72.81 105 GLU A O 1
ATOM 858 N N . SER A 1 106 ? 24.132 -0.386 4.379 1.00 73.44 106 SER A N 1
ATOM 859 C CA . SER A 1 106 ? 24.390 1.052 4.312 1.00 73.44 106 SER A CA 1
ATOM 860 C C . SER A 1 106 ? 23.122 1.904 4.239 1.00 73.44 106 SER A C 1
ATOM 862 O O . SER A 1 106 ? 23.231 3.123 4.128 1.00 73.44 106 SER A O 1
ATOM 864 N N . TRP A 1 107 ? 21.929 1.303 4.237 1.00 75.75 107 TRP A N 1
ATOM 865 C CA . TRP A 1 107 ? 20.675 2.042 4.112 1.00 75.75 107 TRP A CA 1
ATOM 866 C C . TRP A 1 107 ? 20.196 2.519 5.480 1.00 75.75 107 TRP A C 1
ATOM 868 O O . TRP A 1 107 ? 20.015 1.724 6.406 1.00 75.75 107 TRP A O 1
ATOM 878 N N . GLU A 1 108 ? 19.950 3.825 5.591 1.00 76.12 108 GLU A N 1
ATOM 879 C CA . GLU A 1 108 ? 19.353 4.412 6.786 1.00 76.12 108 GLU A CA 1
ATOM 880 C C . GLU A 1 108 ? 17.936 3.861 6.976 1.00 76.12 108 GLU A C 1
ATOM 882 O O . GLU A 1 108 ? 17.075 3.962 6.100 1.00 76.12 108 GLU A O 1
ATOM 887 N N . GLN A 1 109 ? 17.703 3.233 8.126 1.00 76.12 109 GLN A N 1
ATOM 888 C CA . GLN A 1 109 ? 16.396 2.689 8.465 1.00 76.12 109 GLN A CA 1
ATOM 889 C C . GLN A 1 109 ? 15.511 3.800 9.016 1.00 76.12 109 GLN A C 1
ATOM 891 O O . GLN A 1 109 ? 15.915 4.549 9.905 1.00 76.12 109 GLN A O 1
ATOM 896 N N . PHE A 1 110 ? 14.278 3.873 8.522 1.00 82.69 110 PHE A N 1
ATOM 897 C CA . PHE A 1 110 ? 13.306 4.826 9.037 1.00 82.69 110 PHE A CA 1
ATOM 898 C C . PHE A 1 110 ? 12.961 4.514 10.501 1.00 82.69 110 PHE A C 1
ATOM 900 O O . PHE A 1 110 ? 12.592 3.384 10.841 1.00 82.69 110 PHE A O 1
ATOM 907 N N . ASP A 1 111 ? 13.046 5.524 11.366 1.00 89.38 111 ASP A N 1
ATOM 908 C CA . ASP A 1 111 ? 12.721 5.391 12.786 1.00 89.38 111 ASP A CA 1
ATOM 909 C C . ASP A 1 111 ? 11.209 5.515 13.022 1.00 89.38 111 ASP A C 1
ATOM 911 O O . ASP A 1 111 ? 10.675 6.550 13.430 1.00 89.38 111 ASP A O 1
ATOM 915 N N . TRP A 1 112 ? 10.508 4.412 12.764 1.00 91.12 112 TRP A N 1
ATOM 916 C CA . TRP A 1 112 ? 9.067 4.305 12.988 1.00 91.12 112 TRP A CA 1
ATOM 917 C C . TRP A 1 112 ? 8.664 4.562 14.441 1.00 91.12 112 TRP A C 1
ATOM 919 O O . TRP A 1 112 ? 7.560 5.041 14.698 1.00 91.12 112 TRP A O 1
ATOM 929 N N . GLN A 1 113 ? 9.536 4.242 15.400 1.00 94.12 113 GLN A N 1
ATOM 930 C CA . GLN A 1 113 ? 9.226 4.401 16.816 1.00 94.12 113 GLN A CA 1
ATOM 931 C C . GLN A 1 113 ? 9.186 5.883 17.192 1.00 94.12 113 GLN A C 1
ATOM 933 O O . GLN A 1 113 ? 8.220 6.328 17.812 1.00 94.12 113 GLN A O 1
ATOM 938 N N . LYS A 1 114 ? 10.158 6.667 16.719 1.00 95.06 114 LYS A N 1
ATOM 939 C CA . LYS A 1 114 ? 10.156 8.124 16.879 1.00 95.06 114 LYS A CA 1
ATOM 940 C C . LYS A 1 114 ? 8.917 8.773 16.259 1.00 95.06 114 LYS A C 1
ATOM 942 O O . LYS A 1 114 ? 8.316 9.659 16.869 1.00 95.06 114 LYS A O 1
ATOM 947 N N . THR A 1 115 ? 8.494 8.324 15.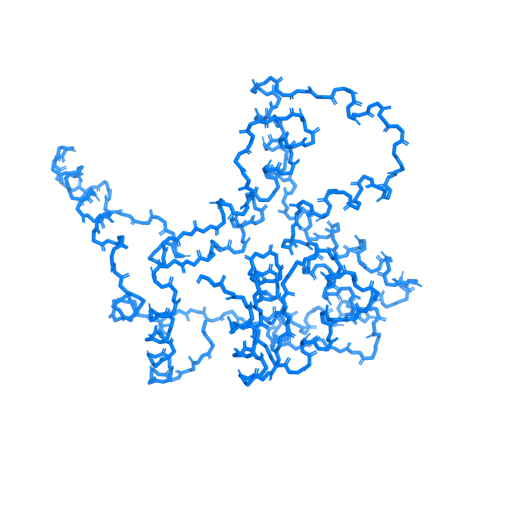076 1.00 94.50 115 THR A N 1
ATOM 948 C CA . THR A 1 115 ? 7.252 8.813 14.456 1.00 94.50 115 THR A CA 1
ATOM 949 C C . THR A 1 115 ? 6.028 8.465 15.300 1.00 94.50 115 THR A C 1
ATOM 951 O O . THR A 1 115 ? 5.188 9.332 15.535 1.00 94.50 115 THR A O 1
ATOM 954 N N . ALA A 1 116 ? 5.932 7.236 15.811 1.00 95.88 116 ALA A N 1
ATOM 955 C CA . ALA A 1 116 ? 4.824 6.824 16.669 1.00 95.88 116 ALA A CA 1
ATOM 956 C C . ALA A 1 116 ? 4.756 7.648 17.967 1.00 95.88 116 ALA A C 1
ATOM 958 O O . ALA A 1 116 ? 3.676 8.073 18.374 1.00 95.88 116 ALA A O 1
ATOM 959 N N . GLU A 1 117 ? 5.900 7.937 18.590 1.00 96.12 117 GLU A N 1
ATOM 960 C CA . GLU A 1 117 ? 5.991 8.784 19.784 1.00 96.12 117 GLU A CA 1
ATOM 961 C C . GLU A 1 117 ? 5.524 10.216 19.518 1.00 96.12 117 GLU A C 1
ATOM 963 O O . GLU A 1 117 ? 4.729 10.757 20.292 1.00 96.12 117 GLU A O 1
ATOM 968 N N . MET A 1 118 ? 5.947 10.803 18.395 1.00 95.38 118 MET A N 1
ATOM 969 C CA . MET A 1 118 ? 5.492 12.125 17.961 1.00 95.38 118 MET A CA 1
ATOM 970 C C . MET A 1 118 ? 3.971 12.155 17.746 1.00 95.38 118 MET A C 1
ATOM 972 O O . MET A 1 118 ? 3.299 13.075 18.214 1.00 95.38 118 MET A O 1
ATOM 976 N N . LEU A 1 119 ? 3.414 11.131 17.092 1.00 93.44 119 LEU A N 1
ATOM 977 C CA . LEU A 1 119 ? 1.970 11.013 16.870 1.00 93.44 119 LEU A CA 1
ATOM 978 C C . LEU A 1 119 ? 1.199 10.832 18.185 1.00 93.44 119 LEU A C 1
ATOM 980 O O . LEU A 1 119 ? 0.161 11.459 18.379 1.00 93.44 119 LEU A O 1
ATOM 984 N N . ASN A 1 120 ? 1.705 10.022 19.116 1.00 94.44 120 ASN A N 1
ATOM 985 C CA . ASN A 1 120 ? 1.082 9.831 20.428 1.00 94.44 120 ASN A CA 1
ATOM 986 C C . ASN A 1 120 ? 1.065 11.121 21.258 1.00 94.44 120 ASN A C 1
ATOM 988 O O . ASN A 1 120 ? 0.070 11.396 21.933 1.00 94.44 120 ASN A O 1
ATOM 992 N N . LEU A 1 121 ? 2.142 11.913 21.207 1.00 93.50 121 LEU A N 1
ATOM 993 C CA . LEU A 1 121 ? 2.209 13.206 21.886 1.00 93.50 121 LEU A CA 1
ATOM 994 C C . LEU A 1 121 ? 1.147 14.164 21.331 1.00 93.50 121 LEU A C 1
ATOM 996 O O . LEU A 1 121 ? 0.329 14.670 22.100 1.00 93.50 121 LEU A O 1
ATOM 1000 N N . ALA A 1 122 ? 1.086 14.316 20.006 1.00 89.81 122 ALA A N 1
ATOM 1001 C CA . ALA A 1 122 ? 0.076 15.143 19.347 1.00 89.81 122 ALA A CA 1
ATOM 1002 C C . ALA A 1 122 ? -1.356 14.649 19.638 1.00 89.81 122 ALA A C 1
ATOM 1004 O O . ALA A 1 122 ? -2.253 15.437 19.940 1.00 89.81 122 ALA A O 1
ATOM 1005 N N . ASN A 1 123 ? -1.585 13.332 19.635 1.00 89.38 123 ASN A N 1
ATOM 1006 C CA . ASN A 1 123 ? -2.888 12.755 19.972 1.00 89.38 123 ASN A CA 1
ATOM 1007 C C . ASN A 1 123 ? -3.326 13.114 21.395 1.00 89.38 123 ASN A C 1
ATOM 1009 O O . ASN A 1 123 ? -4.502 13.417 21.611 1.00 89.38 123 ASN A O 1
ATOM 1013 N N . LYS A 1 124 ? -2.393 13.121 22.355 1.00 88.56 124 LYS A N 1
ATOM 1014 C CA . LYS A 1 124 ? -2.655 13.497 23.750 1.00 88.56 124 LYS A CA 1
ATOM 1015 C C . LYS A 1 124 ? -2.994 14.982 23.892 1.00 88.56 124 LYS A C 1
ATOM 1017 O O . LYS A 1 124 ? -3.890 15.325 24.660 1.00 88.56 124 LYS A O 1
ATOM 1022 N N . GLU A 1 125 ? -2.314 15.848 23.145 1.00 88.56 125 GLU A N 1
ATOM 1023 C CA . GLU A 1 125 ? -2.574 17.295 23.135 1.00 88.56 125 GLU A CA 1
ATOM 1024 C C . GLU A 1 125 ? -3.972 17.620 22.588 1.00 88.56 125 GLU A C 1
ATOM 1026 O O . GLU A 1 125 ? -4.685 18.450 23.151 1.00 88.56 125 GLU A O 1
ATOM 1031 N N . HIS A 1 126 ? -4.411 16.889 21.561 1.00 85.56 126 HIS A N 1
ATOM 1032 C CA . HIS A 1 126 ? -5.680 17.126 20.864 1.00 85.56 126 HIS A CA 1
ATOM 1033 C C . HIS A 1 126 ? -6.810 16.156 21.257 1.00 85.56 126 HIS A C 1
ATOM 1035 O O . HIS A 1 126 ? -7.838 16.082 20.582 1.00 85.56 126 HIS A O 1
ATOM 1041 N N . THR A 1 127 ? -6.665 15.397 22.352 1.00 81.56 127 THR A N 1
ATOM 1042 C CA . THR A 1 127 ? -7.633 14.349 22.743 1.00 81.56 127 THR A CA 1
ATOM 1043 C C . THR A 1 127 ? -9.050 14.903 22.951 1.00 81.56 127 THR A C 1
ATOM 1045 O O . THR A 1 127 ? -10.031 14.265 22.570 1.00 81.56 127 THR A O 1
ATOM 1048 N N . ASN A 1 128 ? -9.169 16.116 23.500 1.00 84.00 128 ASN A N 1
ATOM 1049 C CA . ASN A 1 128 ? -10.458 16.749 23.810 1.00 84.00 128 ASN A CA 1
ATOM 1050 C C . ASN A 1 128 ? -11.235 17.225 22.567 1.00 84.00 128 ASN A C 1
ATOM 1052 O O . ASN A 1 128 ? -12.401 17.603 22.673 1.00 84.00 128 ASN A O 1
ATOM 1056 N N . GLU A 1 129 ? -10.611 17.221 21.388 1.00 83.50 129 GLU A N 1
ATOM 1057 C CA . GLU A 1 129 ? -11.226 17.669 20.133 1.00 83.50 129 GLU A CA 1
ATOM 1058 C C . GLU A 1 129 ? -12.025 16.548 19.442 1.00 83.50 129 GLU A C 1
ATOM 1060 O O . GLU A 1 129 ? -12.867 16.799 18.572 1.00 83.50 129 GLU A O 1
ATOM 1065 N N . LEU A 1 130 ? -11.804 15.293 19.842 1.00 86.75 130 LEU A N 1
ATOM 1066 C CA . LEU A 1 130 ? -12.396 14.119 19.211 1.00 86.75 130 LEU A CA 1
ATOM 1067 C C . LEU A 1 130 ? -13.762 13.792 19.811 1.00 86.75 130 LEU A C 1
ATOM 1069 O O . LEU A 1 130 ? -13.904 13.537 21.002 1.00 86.75 130 LEU A O 1
ATOM 1073 N N . ARG A 1 131 ? -14.785 13.772 18.952 1.00 86.00 131 ARG A N 1
ATOM 1074 C CA . ARG A 1 131 ? -16.187 13.555 19.345 1.00 86.00 131 ARG A CA 1
ATOM 1075 C C . ARG A 1 131 ? -16.702 12.168 18.972 1.00 86.00 131 ARG A C 1
ATOM 1077 O O . ARG A 1 131 ? -17.619 11.663 19.606 1.00 86.00 131 ARG A O 1
ATOM 1084 N N . SER A 1 132 ? -16.143 11.574 17.921 1.00 91.12 132 SER A N 1
ATOM 1085 C CA . SER A 1 132 ? -16.515 10.257 17.407 1.00 91.12 132 SER A CA 1
ATOM 1086 C C . SER A 1 132 ? -15.422 9.708 16.492 1.00 91.12 132 SER A C 1
ATOM 1088 O O . SER A 1 132 ? -14.568 10.464 16.019 1.00 91.12 132 SER A O 1
ATOM 1090 N N . TYR A 1 133 ? -15.500 8.414 16.178 1.00 92.00 133 TYR A N 1
ATOM 1091 C CA . TYR A 1 133 ? -14.656 7.787 15.163 1.00 92.00 133 TYR A CA 1
ATOM 1092 C C . TYR A 1 133 ? -14.751 8.503 13.809 1.00 92.00 133 TYR A C 1
ATOM 1094 O O . TYR A 1 133 ? -13.731 8.810 13.207 1.00 92.00 133 TYR A O 1
ATOM 1102 N N . GLN A 1 134 ? -15.957 8.854 13.342 1.00 92.00 134 GLN A N 1
ATOM 1103 C CA . GLN A 1 134 ? -16.119 9.542 12.054 1.00 92.00 134 GLN A CA 1
ATOM 1104 C C . GLN A 1 134 ? -15.456 10.925 12.049 1.00 92.00 134 GLN A C 1
ATOM 1106 O O . GLN A 1 134 ? -14.977 11.366 11.005 1.00 92.00 134 GLN A O 1
ATOM 1111 N N . HIS A 1 135 ? -15.414 11.606 13.203 1.00 91.69 135 HIS A N 1
ATOM 1112 C CA . HIS A 1 135 ? -14.672 12.858 13.333 1.00 91.69 135 HIS A CA 1
ATOM 1113 C C . HIS A 1 135 ? -13.163 12.614 13.219 1.00 91.69 135 HIS A C 1
ATOM 1115 O O . HIS A 1 135 ? -12.511 13.303 12.441 1.00 91.69 135 HIS A O 1
ATOM 1121 N N . ALA A 1 136 ? -12.634 11.602 13.919 1.00 93.56 136 ALA A N 1
ATOM 1122 C CA . ALA A 1 136 ? -11.228 11.205 13.816 1.00 93.56 136 ALA A CA 1
ATOM 1123 C C . ALA A 1 136 ? -10.861 10.823 12.374 1.00 93.56 136 ALA A C 1
ATOM 1125 O O . ALA A 1 136 ? -9.944 11.402 11.807 1.00 93.56 136 ALA A O 1
ATOM 1126 N N . TYR A 1 137 ? -11.647 9.950 11.740 1.00 94.81 137 TYR A N 1
ATOM 1127 C CA . TYR A 1 137 ? -11.471 9.535 10.347 1.00 94.81 137 TYR A CA 1
ATOM 1128 C C . TYR A 1 137 ? -11.408 10.725 9.392 1.00 94.81 137 TYR A C 1
ATOM 1130 O O . TYR A 1 137 ? -10.541 10.780 8.527 1.00 94.81 137 TYR A O 1
ATOM 1138 N N . ARG A 1 138 ? -12.309 11.703 9.550 1.00 93.50 138 ARG A N 1
ATOM 1139 C CA . ARG A 1 138 ? -12.311 12.892 8.696 1.00 93.50 138 ARG A CA 1
ATOM 1140 C C . AR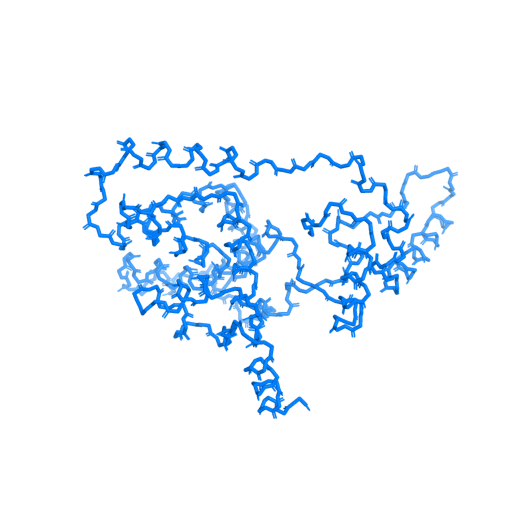G A 1 138 ? -11.029 13.709 8.861 1.00 93.50 138 ARG A C 1
ATOM 1142 O O . ARG A 1 138 ? -10.513 14.181 7.854 1.00 93.50 138 ARG A O 1
ATOM 1149 N N . ILE A 1 139 ? -10.538 13.867 10.092 1.00 93.38 139 ILE A N 1
ATOM 1150 C CA . ILE A 1 139 ? -9.284 14.579 10.372 1.00 93.38 139 ILE A CA 1
ATOM 1151 C C . ILE A 1 139 ? -8.096 13.828 9.763 1.00 93.38 139 ILE A C 1
ATOM 1153 O O . ILE A 1 139 ? -7.305 14.449 9.062 1.00 93.38 139 ILE A O 1
ATOM 1157 N N . GLU A 1 140 ? -7.995 12.512 9.975 1.00 95.00 140 GLU A N 1
ATOM 1158 C CA . GLU A 1 140 ? -6.902 11.698 9.422 1.00 95.00 140 GLU A CA 1
ATOM 1159 C C . GLU A 1 140 ? -6.908 11.711 7.888 1.00 95.00 140 GLU A C 1
ATOM 1161 O O . GLU A 1 140 ? -5.880 11.961 7.261 1.00 95.00 140 GLU A O 1
ATOM 1166 N N . PHE A 1 141 ? -8.079 11.512 7.272 1.00 96.19 141 PHE A N 1
ATOM 1167 C CA . PHE A 1 141 ? -8.218 11.486 5.818 1.00 96.19 141 PHE A CA 1
ATOM 1168 C C . PHE A 1 141 ? -7.904 12.846 5.182 1.00 96.19 141 PHE A C 1
ATOM 1170 O O . PHE A 1 141 ? -7.149 12.906 4.216 1.00 96.19 141 PHE A O 1
ATOM 1177 N N . ASP A 1 142 ? -8.450 13.946 5.717 1.00 94.75 142 ASP A N 1
ATOM 1178 C CA . ASP A 1 142 ? -8.144 15.289 5.207 1.00 94.75 142 ASP A CA 1
ATOM 1179 C C . ASP A 1 142 ? -6.664 15.645 5.435 1.00 94.75 142 ASP A C 1
ATOM 1181 O O . ASP A 1 142 ? -6.040 16.261 4.570 1.00 94.75 142 ASP A O 1
ATOM 1185 N N . GLY A 1 143 ? -6.095 15.232 6.574 1.00 94.31 143 GLY A N 1
ATOM 1186 C CA . GLY A 1 143 ? -4.693 15.443 6.921 1.00 94.31 143 GLY A CA 1
ATOM 1187 C C . GLY A 1 143 ? -3.750 14.784 5.920 1.00 94.31 143 GLY A C 1
ATOM 1188 O O . GLY A 1 143 ? -2.916 15.470 5.329 1.00 94.31 143 GLY A O 1
ATOM 1189 N N . VAL A 1 144 ? -3.920 13.486 5.659 1.00 94.12 144 VAL A N 1
ATOM 1190 C CA . VAL A 1 144 ? -3.069 12.774 4.695 1.00 94.12 144 VAL A CA 1
ATOM 1191 C C . VAL A 1 144 ? -3.316 13.237 3.256 1.00 94.12 144 VAL A C 1
ATOM 1193 O O . VAL A 1 144 ? -2.363 13.412 2.501 1.00 94.12 144 VAL A O 1
ATOM 1196 N N . LEU A 1 145 ? -4.568 13.530 2.879 1.00 95.69 145 LEU A N 1
ATOM 1197 C CA . LEU A 1 145 ? -4.896 14.047 1.547 1.00 95.69 145 LEU A CA 1
ATOM 1198 C C . LEU A 1 145 ? -4.222 15.398 1.276 1.00 95.69 145 LEU A C 1
ATOM 1200 O O . LEU A 1 145 ? -3.817 15.665 0.146 1.00 95.69 145 LEU A O 1
ATOM 1204 N N . SER A 1 146 ? -4.067 16.234 2.308 1.00 96.19 146 SER A N 1
ATOM 1205 C CA . SER A 1 146 ? -3.447 17.555 2.173 1.00 96.19 146 SER A CA 1
ATOM 1206 C C . SER A 1 146 ? -1.994 17.503 1.690 1.00 96.19 146 SER A C 1
ATOM 1208 O O . SER A 1 146 ? -1.543 18.439 1.026 1.00 96.19 146 SER A O 1
ATOM 1210 N N . LEU A 1 147 ? -1.297 16.386 1.936 1.00 95.88 147 LEU A N 1
ATOM 1211 C CA . LEU A 1 147 ? 0.065 16.139 1.451 1.00 95.88 147 LEU A CA 1
ATOM 1212 C C . LEU A 1 147 ? 0.132 15.996 -0.077 1.00 95.88 147 LEU A C 1
ATOM 1214 O O . LEU A 1 147 ? 1.205 16.139 -0.654 1.00 95.88 147 LEU A O 1
ATOM 1218 N N . PHE A 1 148 ? -1.008 15.749 -0.730 1.00 96.06 148 PHE A N 1
ATOM 1219 C CA . PHE A 1 148 ? -1.129 15.552 -2.175 1.00 96.06 148 PHE A CA 1
ATOM 1220 C C . PHE A 1 148 ? -1.842 16.712 -2.886 1.00 96.06 148 PHE A C 1
ATOM 1222 O O . PHE A 1 148 ? -2.242 16.581 -4.044 1.00 96.06 148 PHE A O 1
ATOM 1229 N N . ASN A 1 149 ? -2.040 17.852 -2.213 1.00 93.81 149 ASN A N 1
ATOM 1230 C CA . ASN A 1 149 ? -2.788 18.985 -2.769 1.00 93.81 149 ASN A CA 1
ATOM 1231 C C . ASN A 1 149 ? -2.185 19.511 -4.080 1.00 93.81 149 ASN A C 1
ATOM 1233 O O . ASN A 1 149 ? -2.924 19.799 -5.022 1.00 93.81 149 ASN A O 1
ATOM 1237 N N . GLU A 1 150 ? -0.859 19.628 -4.162 1.00 95.00 150 GLU A N 1
ATOM 1238 C CA . GLU A 1 150 ? -0.183 20.112 -5.372 1.00 95.00 150 GLU A CA 1
ATOM 1239 C C . GLU A 1 150 ? -0.378 19.147 -6.546 1.00 95.00 150 GLU A C 1
ATOM 1241 O O . GLU A 1 150 ? -0.732 19.566 -7.651 1.00 95.00 150 GLU A O 1
ATOM 1246 N N . GLN A 1 151 ? -0.233 17.846 -6.289 1.00 94.25 151 GLN A N 1
ATOM 1247 C CA . GLN A 1 151 ? -0.437 16.781 -7.266 1.00 94.25 151 GLN A CA 1
ATOM 1248 C C . GLN A 1 151 ? -1.893 16.749 -7.732 1.00 94.25 151 GLN A C 1
ATOM 1250 O O . GLN A 1 151 ? -2.147 16.693 -8.930 1.00 94.25 151 GLN A O 1
ATOM 1255 N N . LEU A 1 152 ? -2.855 16.863 -6.814 1.00 93.88 152 LEU A N 1
ATOM 1256 C CA . LEU A 1 152 ? -4.275 16.954 -7.150 1.00 93.88 152 LEU A CA 1
ATOM 1257 C C . LEU A 1 152 ? -4.568 18.141 -8.067 1.00 93.88 152 LEU A C 1
ATOM 1259 O O . LEU A 1 152 ? -5.236 17.977 -9.087 1.00 93.88 152 LEU A O 1
ATOM 1263 N N . ILE A 1 153 ? -4.049 19.329 -7.742 1.00 93.50 153 ILE A N 1
ATOM 1264 C CA . ILE A 1 153 ? -4.210 20.520 -8.587 1.00 93.50 153 ILE A CA 1
ATOM 1265 C C . ILE A 1 153 ? -3.660 20.256 -9.992 1.00 93.50 153 ILE A C 1
ATOM 1267 O O . ILE A 1 153 ? -4.296 20.637 -10.977 1.00 93.50 153 ILE A O 1
ATOM 1271 N N . GLN A 1 154 ? -2.499 19.609 -10.096 1.00 96.00 154 GLN A N 1
ATOM 1272 C CA . GLN A 1 154 ? -1.889 19.282 -11.380 1.00 96.00 154 GLN A CA 1
ATOM 1273 C C . GLN A 1 154 ? -2.724 18.268 -12.179 1.00 96.00 154 GLN A C 1
ATOM 1275 O O . GLN A 1 154 ? -3.015 18.521 -13.347 1.00 96.00 154 GLN A O 1
ATOM 1280 N N . ILE A 1 155 ? -3.199 17.194 -11.543 1.00 94.56 155 ILE A N 1
ATOM 1281 C CA . ILE A 1 155 ? -4.063 16.179 -12.167 1.00 94.56 155 ILE A CA 1
ATOM 1282 C C . ILE A 1 155 ? -5.344 16.822 -12.710 1.00 94.56 155 ILE A C 1
ATOM 1284 O O . ILE A 1 155 ? -5.717 16.588 -13.858 1.00 94.56 155 ILE A O 1
ATOM 1288 N N . PHE A 1 156 ? -6.008 17.678 -11.923 1.00 92.38 156 PHE A N 1
ATOM 1289 C CA . PHE A 1 156 ? -7.199 18.392 -12.390 1.00 92.38 156 PHE A CA 1
ATOM 1290 C C . PHE A 1 156 ? -6.890 19.277 -13.601 1.00 92.38 156 PHE A C 1
ATOM 1292 O O . PHE A 1 156 ? -7.640 19.256 -14.575 1.00 92.38 156 PHE A O 1
ATOM 1299 N N . LYS A 1 157 ? -5.785 20.037 -13.577 1.00 93.38 157 LYS A N 1
ATOM 1300 C CA . LYS A 1 157 ? -5.369 20.870 -14.721 1.00 93.38 157 LYS A CA 1
ATOM 1301 C C . LYS A 1 157 ? -5.167 20.037 -15.986 1.00 93.38 157 LYS A C 1
ATOM 1303 O O . LYS A 1 157 ? -5.611 20.452 -17.056 1.00 93.38 157 LYS A O 1
ATOM 1308 N N . GLU A 1 158 ? -4.512 18.887 -15.872 1.00 93.62 158 GLU A N 1
ATOM 1309 C CA . GLU A 1 158 ? -4.270 17.977 -16.995 1.00 93.62 158 GLU A CA 1
ATOM 1310 C C . GLU A 1 158 ? -5.568 17.380 -17.532 1.00 93.62 158 GLU A C 1
ATOM 1312 O O . GLU A 1 158 ? -5.802 17.431 -18.740 1.00 93.62 158 GLU A O 1
ATOM 1317 N N . ALA A 1 159 ? -6.450 16.912 -16.648 1.00 91.56 159 ALA A N 1
ATOM 1318 C CA . ALA A 1 159 ? -7.741 16.364 -17.040 1.00 91.56 159 ALA A CA 1
ATOM 1319 C C . ALA A 1 159 ? -8.614 17.413 -17.755 1.00 91.56 159 ALA A C 1
ATOM 1321 O O . ALA A 1 159 ? -9.161 17.133 -18.824 1.00 91.56 159 ALA A O 1
ATOM 1322 N N . TYR A 1 160 ? -8.673 18.649 -17.243 1.00 91.31 160 TYR A N 1
ATOM 1323 C CA . TYR A 1 160 ? -9.387 19.743 -17.912 1.00 91.31 160 TYR A CA 1
ATOM 1324 C C . TYR A 1 160 ? -8.768 20.099 -19.267 1.00 91.31 160 TYR A C 1
ATOM 1326 O O . TYR A 1 160 ? -9.496 20.313 -20.236 1.00 91.31 160 TYR A O 1
ATOM 1334 N N . LYS A 1 161 ? -7.432 20.133 -19.368 1.00 92.50 161 LYS A N 1
ATOM 1335 C CA . LYS A 1 161 ? -6.728 20.374 -20.637 1.00 92.50 161 LYS A CA 1
ATOM 1336 C C . LYS A 1 161 ? -7.003 19.270 -21.662 1.00 92.50 161 LYS A C 1
ATOM 1338 O O . LYS A 1 161 ? -7.092 19.562 -22.851 1.00 92.50 161 LYS A O 1
ATOM 1343 N N . ALA A 1 162 ? -7.167 18.030 -21.207 1.00 90.00 162 ALA A N 1
ATOM 1344 C CA . ALA A 1 162 ? -7.563 16.892 -22.032 1.00 90.00 162 ALA A CA 1
ATOM 1345 C C . ALA A 1 162 ? -9.059 16.899 -22.414 1.00 90.00 162 ALA A C 1
ATOM 1347 O O . ALA A 1 162 ? -9.511 16.006 -23.126 1.00 90.00 162 ALA A O 1
ATOM 1348 N N . GLY A 1 163 ? -9.827 17.908 -21.985 1.00 89.62 163 GLY A N 1
ATOM 1349 C CA . GLY A 1 163 ? -11.235 18.080 -22.341 1.00 89.62 163 GLY A CA 1
ATOM 1350 C C . GLY A 1 163 ? -12.215 17.369 -21.409 1.00 89.62 163 GLY A C 1
ATOM 1351 O O . GLY A 1 163 ? -13.417 17.408 -21.666 1.00 89.62 163 GLY A O 1
ATOM 1352 N N . TYR A 1 164 ? -11.742 16.761 -20.317 1.00 88.25 164 TYR A N 1
ATOM 1353 C CA . TYR A 1 164 ? -12.625 16.170 -19.319 1.00 88.25 164 TYR A CA 1
ATOM 1354 C C . TYR A 1 164 ? -13.223 17.260 -18.438 1.00 88.25 164 TYR A C 1
ATOM 1356 O O . TYR A 1 164 ? -12.548 17.897 -17.631 1.00 88.25 164 TYR A O 1
ATOM 1364 N N . ASN A 1 165 ? -14.522 17.456 -18.586 1.00 82.38 165 ASN A N 1
ATOM 1365 C CA . ASN A 1 165 ? -15.354 18.213 -17.673 1.00 82.38 165 ASN A CA 1
ATOM 1366 C C . ASN A 1 165 ? -16.669 17.443 -17.540 1.00 82.38 165 ASN A C 1
ATOM 1368 O O . ASN A 1 165 ? -17.198 16.919 -18.518 1.00 82.38 165 ASN A O 1
ATOM 1372 N N . ASN A 1 166 ? -17.175 17.301 -16.319 1.00 71.00 166 ASN A N 1
ATOM 1373 C CA . ASN A 1 166 ? -18.476 16.679 -16.120 1.00 71.00 166 ASN A CA 1
ATOM 1374 C C . ASN A 1 166 ? -19.338 17.535 -15.202 1.00 71.00 166 ASN A C 1
ATOM 1376 O O . ASN A 1 166 ? -19.394 17.349 -13.982 1.00 71.00 166 ASN A O 1
ATOM 1380 N N . ASP A 1 167 ? -20.035 18.479 -15.827 1.00 60.75 167 ASP A N 1
ATOM 1381 C CA . ASP A 1 167 ? -21.008 19.336 -15.159 1.00 60.75 167 ASP A CA 1
ATOM 1382 C C . ASP A 1 167 ? -22.230 18.535 -14.664 1.00 60.75 167 ASP A C 1
ATOM 1384 O O . ASP A 1 167 ? -22.845 18.896 -13.660 1.00 60.75 167 ASP A O 1
ATOM 1388 N N . GLU A 1 168 ? -22.560 17.391 -15.279 1.00 55.53 168 GLU A N 1
ATOM 1389 C CA . GLU A 1 168 ? -23.687 16.538 -14.867 1.00 55.53 168 GLU A CA 1
ATOM 1390 C C . GLU A 1 168 ? -23.434 15.792 -13.543 1.00 55.53 168 GLU A C 1
ATOM 1392 O O . GLU A 1 168 ? -24.334 15.703 -12.700 1.00 55.53 168 GLU A O 1
ATOM 1397 N N . ILE A 1 169 ? -22.212 15.293 -13.306 1.00 56.19 169 ILE A N 1
ATOM 1398 C CA . ILE A 1 169 ? -21.813 14.686 -12.020 1.00 56.19 169 ILE A CA 1
ATOM 1399 C C . ILE A 1 169 ? -21.794 15.750 -10.914 1.00 56.19 169 ILE A C 1
ATOM 1401 O O . ILE A 1 169 ? -22.241 15.480 -9.792 1.00 56.19 169 ILE A O 1
ATOM 1405 N N . ASN A 1 170 ? -21.365 16.974 -11.237 1.00 54.16 170 ASN A N 1
ATOM 1406 C CA . ASN A 1 170 ? -21.400 18.111 -10.318 1.00 54.16 170 ASN A CA 1
ATOM 1407 C C . ASN A 1 170 ? -22.830 18.574 -9.976 1.00 54.16 170 ASN A C 1
ATOM 1409 O O . ASN A 1 170 ? -23.061 19.034 -8.853 1.00 54.16 170 ASN A O 1
ATOM 1413 N N . ASN A 1 171 ? -23.792 18.376 -10.885 1.00 50.56 171 ASN A N 1
ATOM 1414 C CA . ASN A 1 171 ? -25.197 18.765 -10.725 1.00 50.56 171 ASN A CA 1
ATOM 1415 C C . ASN A 1 171 ? -26.061 17.777 -9.919 1.00 50.56 171 ASN A C 1
ATOM 1417 O O . ASN A 1 171 ? -27.159 18.137 -9.480 1.00 50.56 171 ASN A O 1
ATOM 1421 N N . LYS A 1 172 ? -25.595 16.550 -9.644 1.00 60.59 172 LYS A N 1
ATOM 1422 C CA . LYS A 1 172 ? -26.278 15.679 -8.672 1.00 60.59 172 LYS A CA 1
ATOM 1423 C C . LYS A 1 172 ? -26.091 16.257 -7.265 1.00 60.59 172 LYS A C 1
ATOM 1425 O O . LYS A 1 172 ? -24.973 16.304 -6.749 1.00 60.59 172 LYS A O 1
ATOM 1430 N N . LYS A 1 173 ? -27.197 16.658 -6.618 1.00 65.31 173 LYS A N 1
ATOM 1431 C CA . LYS A 1 173 ? -27.251 17.117 -5.213 1.00 65.31 173 LYS A CA 1
ATOM 1432 C C . LYS A 1 173 ? -26.899 15.980 -4.240 1.00 65.31 173 LYS A C 1
ATOM 1434 O O . LYS A 1 173 ? -27.758 15.477 -3.528 1.00 65.31 173 LYS A O 1
ATOM 1439 N N . LYS A 1 174 ? -25.636 15.560 -4.218 1.00 76.25 174 LYS A N 1
ATOM 1440 C CA . LYS A 1 174 ? -25.071 14.733 -3.149 1.00 76.25 174 LYS A CA 1
ATOM 1441 C C . LYS A 1 174 ? -24.601 15.644 -2.025 1.00 76.25 174 LYS A C 1
ATOM 1443 O O . LYS A 1 174 ? -23.999 16.692 -2.281 1.00 76.25 174 LYS A O 1
ATOM 1448 N N . SER A 1 175 ? -24.855 15.237 -0.789 1.00 83.12 175 SER A N 1
ATOM 1449 C CA . SER A 1 175 ? -24.290 15.886 0.389 1.00 83.12 175 SER A CA 1
ATOM 1450 C C . SER A 1 175 ? -22.758 15.834 0.352 1.00 83.12 175 SER A C 1
ATOM 1452 O O . SER A 1 175 ? -22.153 14.962 -0.279 1.00 83.12 175 SER A O 1
ATOM 1454 N N . LYS A 1 176 ? -22.102 16.755 1.067 1.00 80.75 176 LYS A N 1
ATOM 1455 C CA . LYS A 1 176 ? -20.634 16.778 1.186 1.00 80.75 176 LYS A CA 1
ATOM 1456 C C . LYS A 1 176 ? -20.079 15.438 1.695 1.00 80.75 176 LYS A C 1
ATOM 1458 O O . LYS A 1 176 ? -19.046 14.983 1.214 1.00 80.75 176 LYS A O 1
ATOM 1463 N N . ASN A 1 177 ? -20.800 14.787 2.609 1.00 81.00 177 ASN A N 1
ATOM 1464 C CA . ASN A 1 177 ? -20.411 13.501 3.187 1.00 81.00 177 ASN A CA 1
ATOM 1465 C C . ASN A 1 177 ? -20.485 12.355 2.171 1.00 81.00 177 ASN A C 1
ATOM 1467 O O . ASN A 1 177 ? -19.596 11.511 2.141 1.00 81.00 177 ASN A O 1
ATOM 1471 N N . GLU A 1 178 ? -21.498 12.332 1.304 1.00 84.19 178 GLU A N 1
ATOM 1472 C CA . GLU A 1 178 ? -21.601 11.315 0.249 1.00 84.19 178 GLU A CA 1
ATOM 1473 C C . GLU A 1 178 ? -20.518 11.483 -0.816 1.00 84.19 178 GLU A C 1
ATOM 1475 O O . GLU A 1 178 ? -19.965 10.488 -1.283 1.00 84.19 178 GLU A O 1
ATOM 1480 N N . LYS A 1 179 ? -20.193 12.733 -1.178 1.00 83.75 179 LYS A N 1
ATOM 1481 C CA . LYS A 1 179 ? -19.089 13.032 -2.101 1.00 83.75 179 LYS A CA 1
ATOM 1482 C C . LYS A 1 179 ? -17.751 12.582 -1.519 1.00 83.75 179 LYS A C 1
ATOM 1484 O O . LYS A 1 179 ? -16.994 11.909 -2.209 1.00 83.75 179 LYS A O 1
ATOM 1489 N N . LEU A 1 180 ? -17.497 12.887 -0.241 1.00 85.44 180 LEU A N 1
ATOM 1490 C CA . LEU A 1 180 ? -16.315 12.391 0.464 1.00 85.44 180 LEU A CA 1
ATOM 1491 C C . LEU A 1 180 ? -16.266 10.867 0.453 1.00 85.44 180 LEU A C 1
ATOM 1493 O O . LEU A 1 180 ? -15.230 10.310 0.122 1.00 85.44 180 LEU A O 1
ATOM 1497 N N . LYS A 1 181 ? -17.360 10.201 0.835 1.00 86.62 181 LYS A N 1
ATOM 1498 C CA . LYS A 1 181 ? -17.394 8.740 0.928 1.00 86.62 181 LYS A CA 1
ATOM 1499 C C . LYS A 1 181 ? -17.045 8.101 -0.415 1.00 86.62 181 LYS A C 1
ATOM 1501 O O . LYS A 1 181 ? -16.213 7.210 -0.454 1.00 86.62 181 LYS A O 1
ATOM 1506 N N . GLN A 1 182 ? -17.628 8.592 -1.507 1.00 87.62 182 GLN A N 1
ATOM 1507 C CA . GLN A 1 182 ? -17.320 8.099 -2.853 1.00 87.62 182 GLN A CA 1
ATOM 1508 C C . GLN A 1 182 ? -15.870 8.357 -3.247 1.00 87.62 182 GLN A C 1
ATOM 1510 O O . GLN A 1 182 ? -15.221 7.458 -3.761 1.00 87.62 182 GLN A O 1
ATOM 1515 N N . PHE A 1 183 ? -15.352 9.557 -2.980 1.00 91.12 183 PHE A N 1
ATOM 1516 C CA . PHE A 1 183 ? -13.959 9.874 -3.277 1.00 91.12 183 PHE A CA 1
ATOM 1517 C C . PHE A 1 183 ? -12.990 9.003 -2.469 1.00 91.12 183 PHE A C 1
ATOM 1519 O O . PHE A 1 183 ? -12.093 8.403 -3.043 1.00 91.12 183 PHE A O 1
ATOM 1526 N N . ALA A 1 184 ? -13.206 8.865 -1.160 1.00 92.50 184 ALA A N 1
ATOM 1527 C CA . ALA A 1 184 ? -12.362 8.048 -0.293 1.00 92.50 184 ALA A CA 1
ATOM 1528 C C . ALA A 1 184 ? -12.301 6.584 -0.754 1.00 92.50 184 ALA A C 1
ATOM 1530 O O . ALA A 1 184 ? -11.230 5.996 -0.769 1.00 92.50 184 ALA A O 1
ATOM 1531 N N . GLN A 1 185 ? -13.417 6.018 -1.219 1.00 90.94 185 GLN A N 1
ATOM 1532 C CA . GLN A 1 185 ? -13.445 4.652 -1.758 1.00 90.94 185 GLN A CA 1
ATOM 1533 C C . GLN A 1 185 ? -12.607 4.476 -3.037 1.00 90.94 185 GLN A C 1
ATOM 1535 O O . GLN A 1 185 ? -12.171 3.365 -3.328 1.00 90.94 185 GLN A O 1
ATOM 1540 N N . LEU A 1 186 ? -12.377 5.550 -3.799 1.00 93.69 186 LEU A N 1
ATOM 1541 C CA . LEU A 1 186 ? -11.520 5.530 -4.989 1.00 93.69 186 LEU A CA 1
ATOM 1542 C C . LEU A 1 186 ? -10.032 5.682 -4.639 1.00 93.69 186 LEU A C 1
ATOM 1544 O O . LEU A 1 186 ? -9.187 5.249 -5.418 1.00 93.69 186 LEU A O 1
ATOM 1548 N N . VAL A 1 187 ? -9.723 6.254 -3.472 1.00 96.25 187 VAL A N 1
ATOM 1549 C CA . VAL A 1 187 ? -8.358 6.459 -2.968 1.00 96.25 187 VAL A CA 1
ATOM 1550 C C . VAL A 1 187 ? -8.085 5.490 -1.818 1.00 96.25 187 VAL A C 1
ATOM 1552 O O . VAL A 1 187 ? -7.996 5.870 -0.645 1.00 96.25 187 VAL A O 1
ATOM 1555 N N . ARG A 1 188 ? -8.054 4.201 -2.182 1.00 96.75 188 ARG A N 1
ATOM 1556 C CA . ARG A 1 188 ? -8.061 3.041 -1.280 1.00 96.75 188 ARG A CA 1
ATOM 1557 C C . ARG A 1 188 ? -6.957 3.127 -0.228 1.00 96.75 188 ARG A C 1
ATOM 1559 O O . ARG A 1 188 ? -7.259 2.980 0.954 1.00 96.75 188 ARG A O 1
ATOM 1566 N N . THR A 1 189 ? -5.724 3.430 -0.634 1.00 97.62 189 THR A N 1
ATOM 1567 C CA . THR A 1 189 ? -4.564 3.538 0.262 1.00 97.62 189 THR A CA 1
ATOM 1568 C C . THR A 1 189 ? -4.820 4.571 1.359 1.00 97.62 189 THR A C 1
ATOM 1570 O O . THR A 1 189 ? -4.734 4.249 2.543 1.00 97.62 189 THR A O 1
ATOM 1573 N N . LEU A 1 190 ? -5.236 5.789 0.993 1.00 97.62 190 LEU A N 1
ATOM 1574 C CA . LEU A 1 190 ? -5.512 6.843 1.976 1.00 97.62 190 LEU A CA 1
ATOM 1575 C C . LEU A 1 190 ? -6.713 6.508 2.867 1.00 97.62 190 LEU A C 1
ATOM 1577 O O . LEU A 1 190 ? -6.705 6.810 4.059 1.00 97.62 190 LEU A O 1
ATOM 1581 N N . HIS A 1 191 ? -7.749 5.879 2.309 1.00 97.44 191 HIS A N 1
ATOM 1582 C CA . HIS A 1 191 ? -8.930 5.479 3.068 1.00 97.44 191 HIS A CA 1
ATOM 1583 C C . HIS A 1 191 ? -8.617 4.418 4.127 1.00 97.44 191 HIS A C 1
ATOM 1585 O O . HIS A 1 191 ? -9.065 4.548 5.270 1.00 97.44 191 HIS A O 1
ATOM 1591 N N . ILE A 1 192 ? -7.834 3.397 3.770 1.00 97.75 192 ILE A N 1
ATOM 1592 C CA . ILE A 1 192 ? -7.420 2.327 4.682 1.00 97.75 192 ILE A CA 1
ATOM 1593 C C . ILE A 1 192 ? -6.517 2.896 5.779 1.00 97.75 192 ILE A C 1
ATOM 1595 O O . ILE A 1 192 ? -6.810 2.707 6.961 1.00 97.75 192 ILE A O 1
ATOM 1599 N N . GLY A 1 193 ? -5.481 3.656 5.406 1.00 97.12 193 GLY A N 1
ATOM 1600 C CA . GLY A 1 193 ? -4.564 4.285 6.359 1.00 97.12 193 GLY A CA 1
ATOM 1601 C C . GLY A 1 193 ? -5.301 5.188 7.349 1.00 97.12 193 GLY A C 1
ATOM 1602 O O . GLY A 1 193 ? -5.211 4.996 8.564 1.00 97.12 193 GLY A O 1
ATOM 1603 N N . ALA A 1 194 ? -6.138 6.101 6.844 1.00 97.12 194 ALA A N 1
ATOM 1604 C CA . ALA A 1 194 ? -6.949 6.981 7.685 1.00 97.12 194 ALA A CA 1
ATOM 1605 C C . ALA A 1 194 ? -7.887 6.200 8.617 1.00 97.12 194 ALA A C 1
ATOM 1607 O O . ALA A 1 194 ? -8.058 6.583 9.773 1.00 97.12 194 ALA A O 1
ATOM 1608 N N . SER A 1 195 ? -8.466 5.087 8.155 1.00 96.75 195 SER A N 1
ATOM 1609 C CA . SER A 1 195 ? -9.315 4.220 8.982 1.00 96.75 195 SER A CA 1
ATOM 1610 C C . SER A 1 195 ? -8.544 3.586 10.141 1.00 96.75 195 SER A C 1
ATOM 1612 O O . SER A 1 195 ? -9.040 3.591 11.271 1.00 96.75 195 SER A O 1
ATOM 1614 N N . CYS A 1 196 ? -7.329 3.091 9.885 1.00 96.19 196 CYS A N 1
ATOM 1615 C CA . CYS A 1 196 ? -6.455 2.495 10.897 1.00 96.19 196 CYS A CA 1
ATOM 1616 C C . CYS A 1 196 ? -5.989 3.523 11.937 1.00 96.19 196 CYS A C 1
ATOM 1618 O O . CYS A 1 196 ? -6.135 3.288 13.140 1.00 96.19 196 CYS A O 1
ATOM 1620 N N . HIS A 1 197 ? -5.493 4.677 11.485 1.00 95.31 197 HIS A N 1
ATOM 1621 C CA . HIS A 1 197 ? -5.050 5.763 12.362 1.00 95.31 197 HIS A CA 1
ATOM 1622 C C . HIS A 1 197 ? -6.201 6.329 13.200 1.00 95.31 197 HIS A C 1
ATOM 1624 O O . HIS A 1 197 ? -6.059 6.508 14.412 1.00 95.31 197 HIS A O 1
ATOM 1630 N N . ALA A 1 198 ? -7.373 6.529 12.592 1.00 94.81 198 ALA A N 1
ATOM 1631 C CA . ALA A 1 198 ? -8.550 7.025 13.291 1.00 94.81 198 ALA A CA 1
ATOM 1632 C C . ALA A 1 198 ? -9.043 6.061 14.371 1.00 94.81 198 ALA A C 1
ATOM 1634 O O . ALA A 1 198 ? -9.496 6.518 15.417 1.00 94.81 198 ALA A O 1
ATOM 1635 N N . ALA A 1 199 ? -8.937 4.746 14.150 1.00 93.62 199 ALA A N 1
ATOM 1636 C CA . ALA A 1 199 ? -9.324 3.746 15.141 1.00 93.62 199 ALA A CA 1
ATOM 1637 C C . ALA A 1 199 ? -8.458 3.846 16.405 1.00 93.62 199 ALA A C 1
ATOM 1639 O O . ALA A 1 199 ? -8.987 3.840 17.515 1.00 93.62 199 ALA A O 1
ATOM 1640 N N . VAL A 1 200 ? -7.139 4.007 16.242 1.00 92.12 200 VAL A N 1
ATOM 1641 C CA . VAL A 1 200 ? -6.226 4.195 17.380 1.00 92.12 200 VAL A CA 1
ATOM 1642 C C . VAL A 1 200 ? -6.474 5.530 18.064 1.00 92.12 200 VAL A C 1
ATOM 1644 O O . VAL A 1 200 ? -6.575 5.588 19.280 1.00 92.12 200 VAL A O 1
ATOM 1647 N N . ARG A 1 201 ? -6.615 6.605 17.289 1.00 91.19 201 ARG A N 1
ATOM 1648 C CA . ARG A 1 201 ? -6.804 7.946 17.839 1.00 91.19 201 ARG A CA 1
ATOM 1649 C C . ARG A 1 201 ? -8.148 8.101 18.565 1.00 91.19 201 ARG A C 1
ATOM 1651 O O . ARG A 1 201 ? -8.247 8.853 19.532 1.00 91.19 201 ARG A O 1
ATOM 1658 N N . TRP A 1 202 ? -9.182 7.400 18.107 1.00 91.44 202 TRP A N 1
ATOM 1659 C CA . TRP A 1 202 ? -10.485 7.355 18.766 1.00 91.44 202 TRP A CA 1
ATOM 1660 C C . TRP A 1 202 ? -10.454 6.540 20.068 1.00 91.44 202 TRP A C 1
ATOM 1662 O O . TRP A 1 202 ? -11.076 6.948 21.052 1.00 91.44 202 TRP A O 1
ATOM 1672 N N . ASP A 1 203 ? -9.703 5.436 20.110 1.00 89.19 203 ASP A N 1
ATOM 1673 C CA . ASP A 1 203 ? -9.443 4.692 21.344 1.00 89.19 203 ASP A CA 1
ATOM 1674 C C . ASP A 1 203 ? -8.353 5.381 22.178 1.00 89.19 203 ASP A C 1
ATOM 1676 O O . ASP A 1 203 ? -7.179 5.027 22.133 1.00 89.19 203 ASP A O 1
ATOM 1680 N N . GLN A 1 204 ? -8.762 6.348 23.002 1.00 81.44 204 GLN A N 1
ATOM 1681 C CA . GLN A 1 204 ? -7.871 7.173 23.835 1.00 81.44 204 GLN A CA 1
ATOM 1682 C C . GLN A 1 204 ? -6.941 6.380 24.777 1.00 81.44 204 GLN A C 1
ATOM 1684 O O . GLN A 1 204 ? -6.017 6.956 25.352 1.00 81.44 204 GLN A O 1
ATOM 1689 N N . LYS A 1 205 ? -7.189 5.080 24.990 1.00 86.25 205 LYS A N 1
ATOM 1690 C CA . LYS A 1 205 ? -6.321 4.212 25.800 1.00 86.25 205 LYS A CA 1
ATOM 1691 C C . LYS A 1 205 ? -5.196 3.578 24.990 1.00 86.25 205 LYS A C 1
ATOM 1693 O O . LYS A 1 205 ? -4.212 3.136 25.583 1.00 86.25 205 LYS A O 1
ATOM 1698 N N . ARG A 1 206 ? -5.346 3.487 23.670 1.00 88.44 206 ARG A N 1
ATOM 1699 C CA . ARG A 1 206 ? -4.370 2.865 22.784 1.00 88.44 206 ARG A CA 1
ATOM 1700 C C . ARG A 1 206 ? -3.311 3.883 22.372 1.00 88.44 206 ARG A C 1
ATOM 1702 O O . ARG A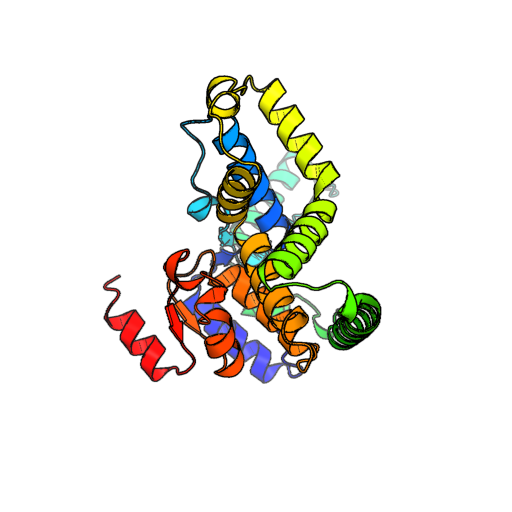 1 206 ? -3.595 5.049 22.125 1.00 88.44 206 ARG A O 1
ATOM 1709 N N . GLN A 1 207 ? -2.071 3.420 22.296 1.00 91.75 207 GLN A N 1
ATOM 1710 C CA . GLN A 1 207 ? -0.941 4.179 21.772 1.00 91.75 207 GLN A CA 1
ATOM 1711 C C . GLN A 1 207 ? -0.360 3.443 20.572 1.00 91.75 207 GLN A C 1
ATOM 1713 O O . GLN A 1 207 ? -0.388 2.212 20.529 1.00 91.75 207 GLN A O 1
ATOM 1718 N N . LEU A 1 208 ? 0.163 4.208 19.619 1.00 94.06 208 LEU A N 1
ATOM 1719 C CA . LEU A 1 208 ? 0.928 3.684 18.496 1.00 94.06 208 LEU A CA 1
ATOM 1720 C C . LEU A 1 208 ? 2.324 3.274 18.966 1.00 94.06 208 LEU A C 1
ATOM 1722 O O . LEU A 1 208 ? 2.936 3.945 19.796 1.00 94.06 208 LEU A O 1
ATOM 1726 N N . ASN A 1 209 ? 2.864 2.219 18.381 1.00 94.19 209 ASN A N 1
ATOM 1727 C CA . ASN A 1 209 ? 4.294 1.945 18.360 1.00 94.19 209 ASN A CA 1
ATOM 1728 C C . ASN A 1 209 ? 4.791 1.882 16.906 1.00 94.19 209 ASN A C 1
ATOM 1730 O O . ASN A 1 209 ? 4.006 1.929 15.959 1.00 94.19 209 ASN A O 1
ATOM 1734 N N . GLY A 1 210 ? 6.108 1.782 16.717 1.00 91.94 210 GLY A N 1
ATOM 1735 C CA . GLY A 1 210 ? 6.686 1.749 15.374 1.00 91.94 210 GLY A CA 1
ATOM 1736 C C . GLY A 1 210 ? 6.262 0.544 14.520 1.00 91.94 210 GLY A C 1
ATOM 1737 O O . GLY A 1 210 ? 6.302 0.638 13.298 1.00 91.94 210 GLY A O 1
ATOM 1738 N N . ASN A 1 211 ? 5.848 -0.579 15.123 1.00 92.31 211 ASN A N 1
ATOM 1739 C CA . ASN A 1 211 ? 5.295 -1.703 14.359 1.00 92.31 211 ASN A CA 1
ATOM 1740 C C . ASN A 1 211 ? 3.891 -1.379 13.848 1.00 92.31 211 ASN A C 1
ATOM 1742 O O . ASN A 1 211 ? 3.657 -1.604 12.669 1.00 92.31 211 ASN A O 1
ATOM 1746 N N . ASP A 1 212 ? 3.023 -0.760 14.666 1.00 94.50 212 ASP A N 1
ATOM 1747 C CA . ASP A 1 212 ? 1.662 -0.396 14.231 1.00 94.50 212 ASP A CA 1
ATOM 1748 C C . ASP A 1 212 ? 1.696 0.425 12.928 1.00 94.50 212 ASP A C 1
ATOM 1750 O O . ASP A 1 212 ? 0.903 0.186 12.024 1.00 94.50 212 ASP A O 1
ATOM 1754 N N . LEU A 1 213 ? 2.640 1.366 12.795 1.00 94.19 213 LEU A N 1
ATOM 1755 C CA . LEU A 1 213 ? 2.781 2.184 11.583 1.00 94.19 213 LEU A CA 1
ATOM 1756 C C . LEU A 1 213 ? 3.174 1.361 10.348 1.00 94.19 213 LEU A C 1
ATOM 1758 O O . LEU A 1 213 ? 2.633 1.565 9.261 1.00 94.19 213 LEU A O 1
ATOM 1762 N N . LEU A 1 214 ? 4.103 0.418 10.508 1.00 91.31 214 LEU A N 1
ATOM 1763 C CA . LEU A 1 214 ? 4.513 -0.475 9.426 1.00 91.31 214 LEU A CA 1
ATOM 1764 C C . LEU A 1 214 ? 3.374 -1.428 9.032 1.00 91.31 214 LEU A C 1
ATOM 1766 O O . LEU A 1 214 ? 3.132 -1.657 7.847 1.00 91.31 214 LEU A O 1
ATOM 1770 N N . ASP A 1 215 ? 2.653 -1.934 10.027 1.00 94.44 215 ASP A N 1
ATOM 1771 C CA . ASP A 1 215 ? 1.505 -2.817 9.860 1.00 94.44 215 ASP A CA 1
ATOM 1772 C C . ASP A 1 215 ? 0.363 -2.094 9.130 1.00 94.44 215 ASP A C 1
ATOM 1774 O O . ASP A 1 215 ? -0.269 -2.665 8.238 1.00 94.44 215 ASP A O 1
ATOM 1778 N N . PHE A 1 216 ? 0.148 -0.803 9.409 1.00 95.94 216 PHE A N 1
ATOM 1779 C CA . PHE A 1 216 ? -0.813 0.017 8.666 1.00 95.94 216 PHE A CA 1
ATOM 1780 C C . PHE A 1 216 ? -0.404 0.188 7.205 1.00 95.94 216 PHE A C 1
ATOM 1782 O O . PHE A 1 216 ? -1.245 -0.009 6.332 1.00 95.94 216 PHE A O 1
ATOM 1789 N N . HIS A 1 217 ? 0.875 0.437 6.911 1.00 93.56 217 HIS A N 1
ATOM 1790 C CA . HIS A 1 217 ? 1.358 0.485 5.527 1.00 93.56 217 HIS A CA 1
ATOM 1791 C C . HIS A 1 217 ? 1.202 -0.847 4.781 1.00 93.56 217 HIS A C 1
ATOM 1793 O O . HIS A 1 217 ? 0.913 -0.860 3.580 1.00 93.56 217 HIS A O 1
ATOM 1799 N N . HIS A 1 218 ? 1.361 -1.981 5.467 1.00 93.62 218 HIS A N 1
ATOM 1800 C CA . HIS A 1 218 ? 1.052 -3.286 4.885 1.00 93.62 218 HIS A CA 1
ATOM 1801 C C . HIS A 1 218 ? -0.452 -3.450 4.624 1.00 93.62 218 HIS A C 1
ATOM 1803 O O . HIS A 1 218 ? -0.832 -3.902 3.543 1.00 93.62 218 HIS A O 1
ATOM 1809 N N . ALA A 1 219 ? -1.310 -3.040 5.563 1.00 97.12 219 ALA A N 1
ATOM 1810 C CA . ALA A 1 219 ? -2.762 -3.095 5.401 1.00 97.12 219 ALA A CA 1
ATOM 1811 C C . ALA A 1 219 ? -3.256 -2.203 4.250 1.00 97.12 219 ALA A C 1
ATOM 1813 O O . ALA A 1 219 ? -4.094 -2.637 3.463 1.00 97.12 219 ALA A O 1
ATOM 1814 N N . GLU A 1 220 ? -2.708 -0.993 4.116 1.00 97.00 220 GLU A N 1
ATOM 1815 C CA . GLU A 1 220 ? -2.968 -0.063 3.009 1.00 97.00 220 GLU A CA 1
ATOM 1816 C C . GLU A 1 220 ? -2.756 -0.713 1.639 1.00 97.00 220 GLU A C 1
ATOM 1818 O O . GLU A 1 220 ? -3.562 -0.530 0.729 1.00 97.00 220 GLU A O 1
ATOM 1823 N N . ALA A 1 221 ? -1.668 -1.471 1.493 1.00 95.06 221 ALA A N 1
ATOM 1824 C CA . ALA A 1 221 ? -1.343 -2.166 0.257 1.00 95.06 221 ALA A CA 1
ATOM 1825 C C . ALA A 1 221 ? -2.230 -3.404 0.052 1.00 95.06 221 ALA A C 1
ATOM 1827 O O . ALA A 1 221 ? -2.822 -3.575 -1.012 1.00 95.06 221 ALA A O 1
ATOM 1828 N N . ALA A 1 222 ? -2.337 -4.259 1.071 1.00 96.31 222 ALA A N 1
ATOM 1829 C CA . ALA A 1 222 ? -2.963 -5.568 0.934 1.00 96.31 222 ALA A CA 1
ATOM 1830 C C . ALA A 1 222 ? -4.492 -5.493 0.844 1.00 96.31 222 ALA A C 1
ATOM 1832 O O . ALA A 1 222 ? -5.077 -6.100 -0.048 1.00 96.31 222 ALA A O 1
ATOM 1833 N N . LEU A 1 223 ? -5.150 -4.722 1.718 1.00 96.94 223 LEU A N 1
ATOM 1834 C CA . LEU A 1 223 ? -6.615 -4.649 1.731 1.00 96.94 223 LEU A CA 1
ATOM 1835 C C . LEU A 1 223 ? -7.164 -4.032 0.445 1.00 96.94 223 LEU A C 1
ATOM 1837 O O . LEU A 1 223 ? -8.225 -4.431 -0.021 1.00 96.94 223 LEU A O 1
ATOM 1841 N N . GLY A 1 224 ? -6.440 -3.073 -0.132 1.00 94.56 224 GLY A N 1
ATOM 1842 C CA . GLY A 1 224 ? -6.876 -2.383 -1.337 1.00 94.56 224 GLY A CA 1
ATOM 1843 C C . GLY A 1 224 ? -6.822 -3.243 -2.598 1.00 94.56 224 GLY A C 1
ATOM 1844 O O . GLY A 1 224 ? -7.583 -2.952 -3.517 1.00 94.56 224 GLY A O 1
ATOM 1845 N N . TYR A 1 225 ? -5.944 -4.254 -2.662 1.00 95.69 225 TYR A N 1
ATOM 1846 C CA . TYR A 1 225 ? -5.534 -4.855 -3.942 1.00 95.69 225 TYR A CA 1
ATOM 1847 C C . TYR A 1 225 ? -5.287 -6.367 -3.935 1.00 95.69 225 TYR A C 1
ATOM 1849 O O . TYR A 1 225 ? -5.135 -6.948 -5.007 1.00 95.69 225 TYR A O 1
ATOM 1857 N N . CYS A 1 226 ? -5.238 -7.016 -2.772 1.00 94.00 226 CYS A N 1
ATOM 1858 C CA . CYS A 1 226 ? -4.998 -8.454 -2.672 1.00 94.00 226 CYS A CA 1
ATOM 1859 C C . CYS A 1 226 ? -6.278 -9.207 -2.304 1.00 94.00 226 CYS A C 1
ATOM 1861 O O . CYS A 1 226 ? -7.124 -8.702 -1.569 1.00 94.00 226 CYS A O 1
ATOM 1863 N N . ASP A 1 227 ? -6.372 -10.472 -2.710 1.00 92.19 227 ASP A N 1
ATOM 1864 C CA . ASP A 1 227 ? -7.473 -11.354 -2.297 1.00 92.19 227 ASP A CA 1
ATOM 1865 C C . ASP A 1 227 ? -7.304 -11.884 -0.864 1.00 92.19 227 ASP A C 1
ATOM 1867 O O . ASP A 1 227 ? -8.283 -12.178 -0.175 1.00 92.19 227 ASP A O 1
ATOM 1871 N N . LEU A 1 228 ? -6.056 -11.996 -0.398 1.00 93.38 228 LEU A N 1
ATOM 1872 C CA . LEU A 1 228 ? -5.696 -12.507 0.922 1.00 93.38 228 LEU A CA 1
ATOM 1873 C C . LEU A 1 228 ? -4.579 -11.663 1.545 1.00 93.38 228 LEU A C 1
ATOM 1875 O O . LEU A 1 228 ? -3.516 -11.485 0.953 1.00 93.38 228 LEU A O 1
ATOM 1879 N N . PHE A 1 229 ? -4.797 -11.216 2.778 1.00 95.00 229 PHE A N 1
ATOM 1880 C CA . PHE A 1 229 ? -3.818 -10.549 3.622 1.00 95.00 229 PHE A CA 1
ATOM 1881 C C . PHE A 1 229 ? -3.508 -11.408 4.851 1.00 95.00 229 PHE A C 1
ATOM 1883 O O . PHE A 1 229 ? -4.362 -11.621 5.716 1.00 95.00 229 PHE A O 1
ATOM 1890 N N . LEU A 1 230 ? -2.272 -11.906 4.927 1.00 93.50 230 LEU A N 1
ATOM 1891 C CA . LEU A 1 230 ? -1.763 -12.629 6.090 1.00 93.50 230 LEU A CA 1
ATOM 1892 C C . LEU A 1 230 ? -1.042 -11.667 7.034 1.00 93.50 230 LEU A C 1
ATOM 1894 O O . LEU A 1 230 ? -0.063 -11.034 6.649 1.00 93.50 230 LEU A O 1
ATOM 1898 N N . THR A 1 231 ? -1.516 -11.581 8.272 1.00 94.31 231 THR A N 1
ATOM 1899 C CA . THR A 1 231 ? -1.005 -10.652 9.290 1.00 94.31 231 THR A CA 1
ATOM 1900 C C . THR A 1 231 ? -1.154 -11.240 10.689 1.00 94.31 231 THR A C 1
ATOM 1902 O O . THR A 1 231 ? -1.838 -12.231 10.904 1.00 94.31 231 THR A O 1
ATOM 1905 N N . GLU A 1 232 ? -0.508 -10.673 11.689 1.00 93.19 232 GLU A N 1
ATOM 1906 C CA . GLU A 1 232 ? -0.694 -11.037 13.079 1.00 93.19 232 GLU A CA 1
ATOM 1907 C C . GLU A 1 232 ? -2.117 -10.754 13.598 1.00 93.19 232 GLU A C 1
ATOM 1909 O O . GLU A 1 232 ? -2.907 -9.967 13.072 1.00 93.19 232 GLU A O 1
ATOM 1914 N N . LYS A 1 233 ? -2.473 -11.453 14.679 1.00 94.88 233 LYS A N 1
ATOM 1915 C CA . LYS A 1 233 ? -3.823 -11.412 15.250 1.00 94.88 233 LYS A CA 1
ATOM 1916 C C . LYS A 1 233 ? -4.279 -9.994 15.653 1.00 94.88 233 LYS A C 1
ATOM 1918 O O . LYS A 1 233 ? -5.438 -9.686 15.378 1.00 94.88 233 LYS A O 1
ATOM 1923 N N . PRO A 1 234 ? -3.446 -9.142 16.290 1.00 93.50 234 PRO A N 1
ATOM 1924 C CA . PRO A 1 234 ? -3.814 -7.758 16.592 1.00 93.50 234 PRO A CA 1
ATOM 1925 C C . PRO A 1 234 ? -4.313 -6.950 15.388 1.00 93.50 234 PRO A C 1
ATOM 1927 O O . PRO A 1 234 ? -5.430 -6.429 15.451 1.00 93.50 234 PRO A O 1
ATOM 1930 N N . LEU A 1 235 ? -3.554 -6.890 14.288 1.00 95.00 235 LEU A N 1
ATOM 1931 C CA . LEU A 1 235 ? -3.968 -6.130 13.110 1.00 95.00 235 LEU A CA 1
ATOM 1932 C C . LEU A 1 235 ? -5.187 -6.754 12.441 1.00 95.00 235 LEU A C 1
ATOM 1934 O O . LEU A 1 235 ? -6.122 -6.017 12.133 1.00 95.00 235 LEU A O 1
ATOM 1938 N N . LYS A 1 236 ? -5.259 -8.092 12.320 1.00 96.19 236 LYS A N 1
ATOM 1939 C CA . LYS A 1 236 ? -6.475 -8.773 11.834 1.00 96.19 236 LYS A CA 1
ATOM 1940 C C . LYS A 1 236 ? -7.712 -8.316 12.606 1.00 96.19 236 LYS A C 1
ATOM 1942 O O . LYS A 1 236 ? -8.727 -7.982 11.996 1.00 96.19 236 LYS A O 1
ATOM 1947 N N . VAL A 1 237 ? -7.642 -8.320 13.940 1.00 94.94 237 VAL A N 1
ATOM 1948 C CA . VAL A 1 237 ? -8.761 -7.900 14.795 1.00 94.94 237 VAL A CA 1
ATOM 1949 C C . VAL A 1 237 ? -9.112 -6.439 14.542 1.00 94.94 237 VAL A C 1
ATOM 1951 O O . VAL A 1 237 ? -10.293 -6.136 14.425 1.00 94.94 237 VAL A O 1
ATOM 1954 N N . GLN A 1 238 ? -8.118 -5.556 14.426 1.00 94.38 238 GLN A N 1
ATOM 1955 C CA . GLN A 1 238 ? -8.336 -4.133 14.175 1.00 94.38 238 GLN A CA 1
ATOM 1956 C C . GLN A 1 238 ? -9.006 -3.872 12.824 1.00 94.38 238 GLN A C 1
ATOM 1958 O O . GLN A 1 238 ? -10.069 -3.263 12.798 1.00 94.38 238 GLN A O 1
ATOM 1963 N N . VAL A 1 239 ? -8.434 -4.347 11.714 1.00 96.12 239 VAL A N 1
ATOM 1964 C CA . VAL A 1 239 ? -8.962 -4.055 10.366 1.00 96.12 239 VAL A CA 1
ATOM 1965 C C . VAL A 1 239 ? -10.307 -4.738 10.090 1.00 96.12 239 VAL A C 1
ATOM 1967 O O . VAL A 1 239 ? -11.019 -4.349 9.171 1.00 96.12 239 VAL A O 1
ATOM 1970 N N . SER A 1 240 ? -10.677 -5.728 10.911 1.00 95.12 240 SER A N 1
ATOM 1971 C CA . SER A 1 240 ? -11.973 -6.417 10.854 1.00 95.12 240 SER A CA 1
ATOM 1972 C C . SER A 1 240 ? -13.062 -5.767 11.717 1.00 95.12 240 SER A C 1
ATOM 1974 O O . SER A 1 240 ? -14.157 -6.320 11.825 1.00 95.12 240 SER A O 1
ATOM 1976 N N . GLN A 1 241 ? -12.786 -4.644 12.387 1.00 93.81 241 GLN A N 1
ATOM 1977 C CA . GLN A 1 241 ? -13.783 -3.954 13.204 1.00 93.81 241 GLN A CA 1
ATOM 1978 C C . GLN A 1 241 ? -14.899 -3.369 12.326 1.00 93.81 241 GLN A C 1
ATOM 1980 O O . GLN A 1 241 ? -14.638 -2.585 11.420 1.00 93.81 241 GLN A O 1
ATOM 1985 N N . GLU A 1 242 ? -16.156 -3.688 12.647 1.00 91.44 242 GLU A N 1
ATOM 1986 C CA . GLU A 1 242 ? -17.339 -3.306 11.852 1.00 91.44 242 GLU A CA 1
ATOM 1987 C C . GLU A 1 242 ? -17.430 -1.794 11.582 1.00 91.44 242 GLU A C 1
ATOM 1989 O O . GLU A 1 242 ? -17.781 -1.363 10.488 1.00 91.44 242 GLU A O 1
ATOM 1994 N N . HIS A 1 243 ? -17.053 -0.961 12.555 1.00 88.69 243 HIS A N 1
ATOM 1995 C CA . HIS A 1 243 ? -17.140 0.493 12.415 1.00 88.69 243 HIS A CA 1
ATOM 1996 C C . HIS A 1 243 ? -16.127 1.096 11.424 1.00 88.69 243 HIS A C 1
ATOM 1998 O O . HIS A 1 243 ? -16.324 2.239 11.009 1.00 88.69 243 HIS A O 1
ATOM 2004 N N . LEU A 1 244 ? -15.083 0.351 11.032 1.00 91.25 244 LEU A N 1
ATOM 2005 C CA . LEU A 1 244 ? -14.147 0.756 9.976 1.00 91.25 244 LEU A CA 1
ATOM 2006 C C . LEU A 1 244 ? -14.742 0.510 8.581 1.00 91.25 244 LEU A C 1
ATOM 2008 O O . LEU A 1 244 ? -14.381 1.205 7.637 1.00 91.25 244 LEU A O 1
ATOM 2012 N N . GLY A 1 245 ? -15.648 -0.463 8.430 1.00 90.81 245 GLY A N 1
ATOM 2013 C CA . GLY A 1 245 ? -16.301 -0.773 7.153 1.00 90.81 245 GLY A CA 1
ATOM 2014 C C . GLY A 1 245 ? -15.374 -1.327 6.057 1.00 90.81 245 GLY A C 1
ATOM 2015 O O . GLY A 1 245 ? -15.765 -1.367 4.890 1.00 90.81 245 GLY A O 1
ATOM 2016 N N . LEU A 1 246 ? -14.128 -1.691 6.396 1.00 94.25 246 LEU A N 1
ATOM 2017 C CA . LEU A 1 246 ? -13.111 -2.109 5.421 1.00 94.25 246 LEU A CA 1
ATOM 2018 C C . LEU A 1 246 ? -13.429 -3.477 4.808 1.00 94.25 246 LEU A C 1
ATOM 2020 O O . LEU A 1 246 ? -13.173 -3.688 3.627 1.00 94.25 246 LEU A O 1
ATOM 2024 N N . ARG A 1 247 ? -14.020 -4.389 5.587 1.00 90.69 247 ARG A N 1
ATOM 2025 C CA . ARG A 1 247 ? -14.352 -5.751 5.144 1.00 90.69 247 ARG A CA 1
ATOM 2026 C C . ARG A 1 247 ? -15.512 -5.779 4.151 1.00 90.69 247 ARG A C 1
ATOM 2028 O O . ARG A 1 247 ? -15.570 -6.642 3.286 1.00 90.69 247 ARG A O 1
ATOM 2035 N N . GLU A 1 248 ? -16.456 -4.860 4.297 1.00 89.12 248 GLU A N 1
ATOM 2036 C CA . GLU A 1 248 ? -17.586 -4.713 3.384 1.00 89.12 248 GLU A CA 1
ATOM 2037 C C . GLU A 1 248 ? -17.166 -4.009 2.093 1.00 89.12 248 GLU A C 1
ATOM 2039 O O . GLU A 1 248 ? -17.770 -4.226 1.044 1.00 89.12 248 GLU A O 1
ATOM 2044 N N . LEU A 1 249 ? -16.157 -3.138 2.182 1.00 91.75 249 LEU A N 1
ATOM 2045 C CA . LEU A 1 249 ? -15.695 -2.335 1.061 1.00 91.75 249 LEU A CA 1
ATOM 2046 C C . LEU A 1 249 ? -14.699 -3.075 0.165 1.00 91.75 249 LEU A C 1
ATOM 2048 O O . LEU A 1 249 ? -14.738 -2.899 -1.052 1.00 91.75 249 LEU A O 1
ATOM 2052 N N . PHE A 1 250 ? -13.818 -3.880 0.756 1.00 92.81 250 PHE A N 1
ATOM 2053 C CA . PHE A 1 250 ? -12.759 -4.585 0.047 1.00 92.81 250 PHE A CA 1
ATOM 2054 C C . PHE A 1 250 ? -12.950 -6.098 0.141 1.00 92.81 250 PHE A C 1
ATOM 2056 O O . PHE A 1 250 ? -13.217 -6.638 1.210 1.00 92.81 250 PHE A O 1
ATOM 2063 N N . SER A 1 251 ? -12.760 -6.800 -0.977 1.00 89.62 251 SER A N 1
ATOM 2064 C CA . SER A 1 251 ? -12.882 -8.263 -1.055 1.00 89.62 251 SER A CA 1
ATOM 2065 C C . SER A 1 251 ? -11.711 -9.024 -0.418 1.00 89.62 251 SER A C 1
ATOM 2067 O O . SER A 1 251 ? -11.713 -10.254 -0.425 1.00 89.62 251 SER A O 1
ATOM 2069 N N . CYS A 1 252 ? -10.724 -8.315 0.136 1.00 94.56 252 CYS A N 1
ATOM 2070 C CA . CYS A 1 252 ? -9.548 -8.907 0.758 1.00 94.56 252 CYS A CA 1
ATOM 2071 C C . CYS A 1 252 ? -9.917 -9.685 2.028 1.00 94.56 252 CYS A C 1
ATOM 2073 O O . CYS A 1 252 ? -10.435 -9.132 3.004 1.00 94.56 252 CYS A O 1
ATOM 2075 N N . SER A 1 253 ? -9.605 -10.977 2.045 1.00 94.38 253 SER A N 1
ATOM 2076 C CA . SER A 1 253 ? -9.715 -11.796 3.249 1.00 94.38 253 SER A CA 1
ATOM 2077 C C . SER A 1 253 ? -8.518 -11.559 4.163 1.00 94.38 253 SER A C 1
ATOM 2079 O O . SER A 1 253 ? -7.384 -11.587 3.704 1.00 94.38 253 SER A O 1
ATOM 2081 N N . VAL A 1 254 ? -8.741 -11.383 5.466 1.00 95.75 254 VAL A N 1
ATOM 2082 C CA . VAL A 1 254 ? -7.657 -11.123 6.429 1.00 95.75 254 VAL A CA 1
ATOM 2083 C C . VAL A 1 254 ? -7.511 -12.293 7.387 1.00 95.75 254 VAL A C 1
ATOM 2085 O O . VAL A 1 254 ? -8.418 -12.588 8.169 1.00 95.75 254 VAL A O 1
ATOM 2088 N N . GLU A 1 255 ? -6.352 -12.942 7.368 1.00 95.81 255 GLU A N 1
ATOM 2089 C CA . GLU A 1 255 ? -6.083 -14.117 8.187 1.00 95.81 255 GLU A CA 1
ATOM 2090 C C . GLU A 1 255 ? -4.801 -14.006 8.997 1.00 95.81 255 GLU A C 1
ATOM 2092 O O . GLU A 1 255 ? -3.819 -13.411 8.572 1.00 95.81 255 GLU A O 1
ATOM 2097 N N . SER A 1 256 ? -4.820 -14.610 10.189 1.00 95.31 256 SER A N 1
ATOM 2098 C CA . SER A 1 256 ? -3.678 -14.587 11.109 1.00 95.31 256 SER A CA 1
ATOM 2099 C C . SER A 1 256 ? -3.056 -15.939 11.387 1.00 95.31 256 SER A C 1
ATOM 2101 O O . SER A 1 256 ? -2.273 -16.096 12.322 1.00 95.31 256 SER A O 1
ATOM 2103 N N . SER A 1 257 ? -3.437 -16.939 10.601 1.00 94.25 257 SER A N 1
ATOM 2104 C CA . SER A 1 257 ? -2.833 -18.259 10.653 1.00 94.25 257 SER A CA 1
ATOM 2105 C C . SER A 1 257 ? -2.601 -18.770 9.241 1.00 94.25 257 SER A C 1
ATOM 2107 O O . SER A 1 257 ? -3.449 -18.604 8.363 1.00 94.25 257 SER A O 1
ATOM 2109 N N . ALA A 1 258 ? -1.465 -19.436 9.040 1.00 88.38 258 ALA A N 1
ATOM 2110 C CA . ALA A 1 258 ? -1.143 -20.062 7.763 1.00 88.38 258 ALA A CA 1
ATOM 2111 C C . ALA A 1 258 ? -2.182 -21.129 7.375 1.00 88.38 258 ALA A C 1
ATOM 2113 O O . ALA A 1 258 ? -2.533 -21.251 6.207 1.00 88.38 258 ALA A O 1
ATOM 2114 N N . SER A 1 259 ? -2.720 -21.870 8.350 1.00 92.25 259 SER A N 1
ATOM 2115 C CA . SER A 1 259 ? -3.736 -22.897 8.106 1.00 92.25 259 SER A CA 1
ATOM 2116 C C . SER A 1 259 ? -5.046 -22.326 7.569 1.00 92.25 259 SER A C 1
ATOM 2118 O O . SER A 1 259 ? -5.611 -22.899 6.642 1.00 92.25 259 SER A O 1
ATOM 2120 N N . GLU A 1 260 ? -5.536 -21.210 8.120 1.00 91.25 260 GLU A N 1
ATOM 2121 C CA . GLU A 1 260 ? -6.735 -20.552 7.582 1.00 91.25 260 GLU A CA 1
ATOM 2122 C C . GLU A 1 260 ? -6.443 -19.887 6.233 1.00 91.25 260 GLU A C 1
ATOM 2124 O O . GLU A 1 260 ? -7.232 -20.040 5.304 1.00 91.25 260 GLU A O 1
ATOM 2129 N N . GLY A 1 261 ? -5.271 -19.260 6.073 1.00 89.56 261 GLY A N 1
ATOM 2130 C CA . GLY A 1 261 ? -4.833 -18.724 4.781 1.00 89.56 261 GLY A CA 1
ATOM 2131 C C . GLY A 1 261 ? -4.845 -19.775 3.667 1.00 89.56 261 GLY A C 1
ATOM 2132 O O . GLY A 1 261 ? -5.422 -19.552 2.607 1.00 89.56 261 GLY A O 1
ATOM 2133 N N . LEU A 1 262 ? -4.294 -20.964 3.931 1.00 89.19 262 LEU A N 1
ATOM 2134 C CA . LEU A 1 262 ? -4.303 -22.085 2.984 1.00 89.19 262 LEU A CA 1
ATOM 2135 C C . LEU A 1 262 ? -5.716 -22.574 2.653 1.00 89.19 262 LEU A C 1
ATOM 2137 O O . LEU A 1 262 ? -5.978 -22.957 1.515 1.00 89.19 262 LEU A O 1
ATOM 2141 N N . LYS A 1 263 ? -6.644 -22.569 3.617 1.00 91.31 263 LYS A N 1
ATOM 2142 C CA . LYS A 1 263 ? -8.044 -22.926 3.337 1.00 91.31 263 LYS A CA 1
ATOM 2143 C C . LYS A 1 263 ? -8.675 -21.945 2.358 1.00 91.31 263 LYS A C 1
ATOM 2145 O O . LYS A 1 263 ? -9.342 -22.394 1.434 1.00 91.31 263 LYS A O 1
ATOM 2150 N N . ILE A 1 264 ? -8.437 -20.647 2.536 1.00 88.06 264 ILE A N 1
ATOM 2151 C CA . ILE A 1 264 ? -8.955 -19.609 1.637 1.00 88.06 264 ILE A CA 1
ATOM 2152 C C . ILE A 1 264 ? -8.371 -19.782 0.236 1.00 88.06 264 ILE A C 1
ATOM 2154 O O . ILE A 1 264 ? -9.130 -19.852 -0.726 1.00 88.06 264 ILE A O 1
ATOM 2158 N N . LEU A 1 265 ? -7.051 -19.962 0.125 1.00 84.12 265 LEU A N 1
ATOM 2159 C CA . LEU A 1 265 ? -6.396 -20.199 -1.166 1.00 84.12 265 LEU A CA 1
ATOM 2160 C C . LEU A 1 265 ? -6.937 -21.447 -1.877 1.00 84.12 265 LEU A C 1
ATOM 2162 O O . LEU A 1 265 ? -7.117 -21.424 -3.084 1.00 84.12 265 LEU A O 1
ATOM 2166 N N . ASN A 1 266 ? -7.267 -22.514 -1.146 1.00 85.25 266 ASN A N 1
ATOM 2167 C CA . ASN A 1 266 ? -7.871 -23.715 -1.735 1.00 85.25 266 ASN A CA 1
ATOM 2168 C C . ASN A 1 266 ? -9.342 -23.525 -2.159 1.00 85.25 266 ASN A C 1
ATOM 2170 O O . ASN A 1 266 ? -9.846 -24.287 -2.985 1.00 85.25 266 ASN A O 1
ATOM 2174 N N . MET A 1 267 ? -10.055 -22.556 -1.576 1.00 81.75 267 MET A N 1
ATOM 2175 C CA . MET A 1 267 ? -11.426 -22.204 -1.970 1.00 81.75 267 MET A CA 1
ATOM 2176 C C . MET A 1 267 ? -11.443 -21.285 -3.193 1.00 81.75 267 MET A C 1
ATOM 2178 O O . MET A 1 267 ? -12.324 -21.415 -4.046 1.00 81.75 267 MET A O 1
ATOM 2182 N N . CYS A 1 268 ? -10.454 -20.397 -3.297 1.00 67.06 268 CYS A N 1
ATOM 2183 C CA . CYS A 1 268 ? -10.162 -19.625 -4.493 1.00 67.06 268 CYS A CA 1
ATOM 2184 C C . CYS A 1 268 ? -9.574 -20.566 -5.549 1.00 67.06 268 CYS A C 1
ATOM 2186 O O . CYS A 1 268 ? -8.363 -20.694 -5.674 1.00 67.06 268 CYS A O 1
ATOM 2188 N N . LYS A 1 269 ? -10.424 -21.276 -6.298 1.00 48.19 269 LYS A N 1
ATOM 2189 C CA . LYS A 1 269 ? -9.978 -21.962 -7.517 1.00 48.19 269 LYS A CA 1
ATOM 2190 C C . LYS A 1 269 ? -9.383 -20.913 -8.464 1.00 48.19 269 LYS A C 1
ATOM 2192 O O . LYS A 1 269 ? -10.147 -20.195 -9.105 1.00 48.19 269 LYS A O 1
ATOM 2197 N N . ILE A 1 270 ? -8.057 -20.812 -8.490 1.00 50.09 270 ILE A N 1
ATOM 2198 C CA . ILE A 1 270 ? -7.286 -20.129 -9.536 1.00 50.09 270 ILE A CA 1
ATOM 2199 C C . ILE A 1 270 ? -7.230 -21.057 -10.749 1.00 50.09 270 ILE A C 1
ATOM 2201 O O . ILE A 1 270 ? -7.001 -22.273 -10.541 1.00 50.09 270 ILE A O 1
#